Protein AF-A0A399J913-F1 (afdb_monomer)

InterPro domains:
  IPR049249 Family of unknown function DUF6882 [PF21813] (9-150)

Secondary structure (DSSP, 8-state):
--HHHHHHHHHHHHHHHHHHHHHHHHHHHTT-EEEEESS-TT--EEEEE-TTS-EEEEEEEEEEEEETTTTEEEESTT-TTS-HHHHHHHHHHHHHHHHHT-HHHHS-EE---TTHHHHHHHHHHHHHS--EEEEEEETTEEEEEEEE-TTT-PPPPP-HHHHHHHHHHHHHHT--S-HHHHHHHHHHHSTT-EEEE-SSEEEEEETTEEEEEEE-TTS-EEEEEPPTTSS----

Organism: NCBI:txid2676122

Solvent-accessible surface area (backbone atoms only — not comparable to full-atom values): 12691 Å² total; per-residue (Å²): 134,55,56,66,59,54,51,36,47,29,24,14,48,18,44,40,47,29,39,37,41,43,53,56,48,43,73,76,46,70,84,39,49,73,53,73,42,48,61,47,94,88,53,35,36,31,35,38,39,37,97,90,68,54,71,33,51,26,38,35,31,36,41,27,35,38,22,76,92,79,15,37,38,44,65,33,58,83,49,91,77,49,38,65,77,20,24,48,60,30,41,52,42,24,54,50,13,59,75,69,65,27,62,72,48,52,45,72,35,78,51,81,53,87,59,50,66,59,48,53,50,23,34,51,17,43,76,68,73,39,40,39,63,48,76,44,88,46,101,74,34,38,33,35,31,33,46,47,43,89,85,41,60,78,82,71,80,47,36,44,66,51,54,49,50,11,52,53,52,38,59,76,64,66,60,64,74,42,50,69,53,21,52,52,34,26,28,78,69,36,75,65,38,45,72,47,84,70,81,60,37,29,37,39,41,30,87,78,40,49,33,40,41,30,40,43,100,86,55,43,78,70,51,80,51,67,62,91,86,75,82,80,85,83,129

Foldseek 3Di:
DDLVVVLLLLLLLFQLVLQLLQVQVCVVQVQWDWDWDFQDPVHTWIKTADPVGDIFIWHKQWFFFQQLVFQKTDGCLPPPRGDVSNNVLLVVQLVVCVVNVNDVSVGMDGDNPPCVVVSVVSSSCSVPVQNHKDWDDDPRHIIIIGTDDPGRDDRDFDDLVSSVSSLVVCVVSVSHPANVSSQVSCQVSHPQWDWDDPDQWIWIDHPHGIWIFGADPVRDGDDIDDPPPPPDPDD

Mean predicted aligned error: 5.79 Å

Sequence (235 aa):
MNQYELLGQMIDDAVLMVFDVQDAARTVFADMDWITDLGASGGSTFSYSSPDGRYASFRPHYLGVYTEKSGEWTWSWDSANINADALELATALTEFGRREGIDVLSGNANSKNPSFPMRLAMVAAAYSGVFHARAGSASKGTAWFLLSDPRGFQLPAPTPVSVANALANAARGKYITSTARALTAYAARREGLEWVDEGTTGTFTTPTGRVVVTFDALGRAGTLDLPDGLGDGKG

pLDDT: mean 89.38, std 13.84, range [31.19, 98.56]

Radius of gyration: 18.5 Å; Cα contacts (8 Å, |Δi|>4): 446; chains: 1; bounding box: 52×31×48 Å

Structure (mmCIF, N/CA/C/O backbone):
data_AF-A0A399J913-F1
#
_entry.id   AF-A0A399J913-F1
#
loop_
_atom_site.group_PDB
_atom_site.id
_atom_site.type_symbol
_atom_site.label_atom_id
_atom_site.label_alt_id
_atom_site.label_comp_id
_atom_site.label_asym_id
_atom_site.label_entity_id
_atom_site.label_seq_id
_atom_site.pdbx_PDB_ins_code
_atom_site.Cartn_x
_atom_site.Cartn_y
_atom_site.Cartn_z
_atom_site.occupancy
_atom_site.B_iso_or_equiv
_atom_site.auth_seq_id
_atom_site.auth_comp_id
_atom_site.auth_asym_id
_atom_site.auth_atom_id
_atom_site.pdbx_PDB_model_num
ATOM 1 N N . MET A 1 1 ? -19.253 -6.639 -12.842 1.00 70.69 1 MET A N 1
ATOM 2 C CA . MET A 1 1 ? -18.461 -5.633 -12.113 1.00 70.69 1 MET A CA 1
ATOM 3 C C . MET A 1 1 ? -17.618 -4.899 -13.134 1.00 70.69 1 MET A C 1
ATOM 5 O O . MET A 1 1 ? -17.008 -5.569 -13.958 1.00 70.69 1 MET A O 1
ATOM 9 N N . ASN A 1 2 ? -17.665 -3.569 -13.170 1.00 86.56 2 ASN A N 1
ATOM 10 C CA . ASN A 1 2 ? -16.834 -2.793 -14.098 1.00 86.56 2 ASN A CA 1
ATOM 11 C C . ASN A 1 2 ? -15.405 -2.619 -13.540 1.00 86.56 2 ASN A C 1
ATOM 13 O O . ASN A 1 2 ? -15.172 -2.817 -12.348 1.00 86.56 2 ASN A O 1
ATOM 17 N N . GLN A 1 3 ? -14.444 -2.243 -14.392 1.00 84.50 3 GLN A N 1
ATOM 18 C CA . GLN A 1 3 ? -13.034 -2.126 -13.991 1.00 84.50 3 GLN A CA 1
ATOM 19 C C . GLN A 1 3 ? -12.804 -1.159 -12.813 1.00 84.50 3 GLN A C 1
ATOM 21 O O . GLN A 1 3 ? -11.957 -1.417 -11.962 1.00 84.50 3 GLN A O 1
ATOM 26 N N . TYR A 1 4 ? -13.580 -0.074 -12.712 1.00 86.19 4 TYR A N 1
ATOM 27 C CA . TYR A 1 4 ? -13.434 0.911 -11.637 1.00 86.19 4 TYR A CA 1
ATOM 28 C C . TYR A 1 4 ? -13.941 0.386 -10.294 1.00 86.19 4 TYR A C 1
ATOM 30 O O . TYR A 1 4 ? -13.325 0.661 -9.268 1.00 86.19 4 TYR A O 1
ATOM 38 N N . GLU A 1 5 ? -15.026 -0.389 -10.300 1.00 89.75 5 GLU A N 1
ATOM 39 C CA . GLU A 1 5 ? -15.540 -1.065 -9.105 1.00 89.75 5 GLU A CA 1
ATOM 40 C C . GLU A 1 5 ? -14.520 -2.066 -8.564 1.00 89.75 5 GLU A C 1
ATOM 42 O O . GLU A 1 5 ? -14.228 -2.046 -7.373 1.00 89.75 5 GLU A O 1
ATOM 47 N N . LEU A 1 6 ? -13.931 -2.894 -9.434 1.00 91.69 6 LEU A N 1
ATOM 48 C CA . LEU A 1 6 ? -12.917 -3.868 -9.028 1.00 91.69 6 LEU A CA 1
ATOM 49 C C . LEU A 1 6 ? -11.647 -3.181 -8.502 1.00 91.69 6 LEU A C 1
ATOM 51 O O . LEU A 1 6 ? -11.130 -3.560 -7.455 1.00 91.69 6 LEU A O 1
ATOM 55 N N . LEU A 1 7 ? -11.167 -2.129 -9.170 1.00 93.81 7 LEU A N 1
ATOM 56 C CA . LEU A 1 7 ? -10.012 -1.360 -8.694 1.00 93.81 7 LEU A CA 1
ATOM 57 C C . LEU A 1 7 ? -10.291 -0.661 -7.359 1.00 93.81 7 LEU A C 1
ATOM 59 O O . LEU A 1 7 ? -9.450 -0.706 -6.464 1.00 93.81 7 LEU A O 1
ATOM 63 N N . GLY A 1 8 ? -11.463 -0.037 -7.207 1.00 94.75 8 GLY A N 1
ATOM 64 C CA . GLY A 1 8 ? -11.893 0.573 -5.946 1.00 94.75 8 GLY A CA 1
ATOM 65 C C . GLY A 1 8 ? -11.949 -0.458 -4.826 1.00 94.75 8 GLY A C 1
ATOM 66 O O . GLY A 1 8 ? -11.419 -0.233 -3.740 1.00 94.75 8 GLY A O 1
ATOM 67 N N . GLN A 1 9 ? -12.461 -1.645 -5.146 1.00 96.12 9 GLN A N 1
ATOM 68 C CA . GLN A 1 9 ? -12.452 -2.766 -4.235 1.00 96.12 9 GLN A CA 1
ATOM 69 C C . GLN A 1 9 ? -11.019 -3.183 -3.838 1.00 96.12 9 GLN A C 1
ATOM 71 O O . GLN A 1 9 ? -10.696 -3.289 -2.655 1.00 96.12 9 GLN A O 1
ATOM 76 N N . MET A 1 10 ? -10.115 -3.399 -4.783 1.00 97.94 10 MET A N 1
ATOM 77 C CA . MET A 1 10 ? -8.735 -3.763 -4.441 1.00 97.94 10 MET A CA 1
ATOM 78 C C . MET A 1 10 ? -8.055 -2.684 -3.582 1.00 97.94 10 MET A C 1
ATOM 80 O O . MET A 1 10 ? -7.347 -3.007 -2.635 1.00 97.94 10 MET A O 1
ATOM 84 N N . ILE A 1 11 ? -8.324 -1.402 -3.840 1.00 97.75 11 ILE A N 1
ATOM 85 C CA . ILE A 1 11 ? -7.817 -0.305 -3.005 1.00 97.75 11 ILE A CA 1
ATOM 86 C C . ILE A 1 11 ? -8.376 -0.391 -1.581 1.00 97.75 11 ILE A C 1
ATOM 88 O O . ILE A 1 11 ? -7.593 -0.327 -0.635 1.00 97.75 11 ILE A O 1
ATOM 92 N N . ASP A 1 12 ? -9.689 -0.574 -1.412 1.00 97.50 12 ASP A N 1
ATOM 93 C CA . ASP A 1 12 ? -10.309 -0.727 -0.088 1.00 97.50 12 ASP A CA 1
ATOM 94 C C . ASP A 1 12 ? -9.686 -1.885 0.697 1.00 97.50 12 ASP A C 1
ATOM 96 O O . ASP A 1 12 ? -9.430 -1.761 1.891 1.00 97.50 12 ASP A O 1
ATOM 100 N N . ASP A 1 13 ? -9.360 -2.982 0.014 1.00 98.38 13 ASP A N 1
ATOM 101 C CA . ASP A 1 13 ? -8.788 -4.175 0.633 1.00 98.38 13 ASP A CA 1
ATOM 102 C C . ASP A 1 13 ? -7.366 -3.987 1.183 1.00 98.38 13 ASP A C 1
ATOM 104 O O . ASP A 1 13 ? -6.927 -4.769 2.028 1.00 98.38 13 ASP A O 1
ATOM 108 N N . ALA A 1 14 ? -6.635 -2.976 0.711 1.00 98.50 14 ALA A N 1
ATOM 109 C CA . ALA A 1 14 ? -5.230 -2.771 1.059 1.00 98.50 14 ALA A CA 1
ATOM 110 C C . ALA A 1 14 ? -4.944 -1.445 1.768 1.00 98.50 14 ALA A C 1
ATOM 112 O O . ALA A 1 14 ? -3.981 -1.370 2.527 1.00 98.50 14 ALA A O 1
ATOM 113 N N . VAL A 1 15 ? -5.745 -0.402 1.535 1.00 97.88 15 VAL A N 1
ATOM 114 C CA . VAL A 1 15 ? -5.427 0.989 1.897 1.00 97.88 15 VAL A CA 1
ATOM 115 C C . VAL A 1 15 ? -4.999 1.165 3.356 1.00 97.88 15 VAL A C 1
ATOM 117 O O . VAL A 1 15 ? -3.971 1.789 3.611 1.00 97.88 15 VAL A O 1
ATOM 120 N N . LEU A 1 16 ? -5.742 0.603 4.313 1.00 98.19 16 LEU A N 1
ATOM 121 C CA . LEU A 1 16 ? -5.426 0.752 5.737 1.00 98.19 16 LEU A CA 1
ATOM 122 C C . LEU A 1 16 ? -4.162 -0.020 6.127 1.00 98.19 16 LEU A C 1
ATOM 124 O O . LEU A 1 16 ? -3.319 0.522 6.836 1.00 98.19 16 LEU A O 1
ATOM 128 N N . MET A 1 17 ? -3.980 -1.232 5.598 1.00 98.06 17 MET A N 1
ATOM 129 C CA . MET A 1 17 ? -2.779 -2.02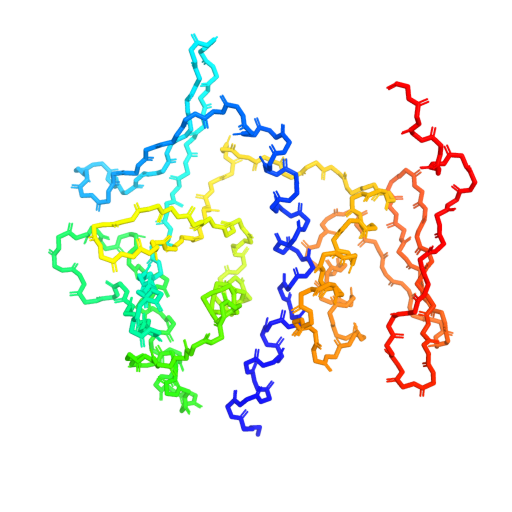9 5.853 1.00 98.06 17 MET A CA 1
ATOM 130 C C . MET A 1 17 ? -1.526 -1.373 5.256 1.00 98.06 17 MET A C 1
ATOM 132 O O . MET A 1 17 ? -0.483 -1.339 5.903 1.00 98.06 17 MET A O 1
ATOM 136 N N . VAL A 1 18 ? -1.629 -0.792 4.054 1.00 98.12 18 VAL A N 1
ATOM 137 C CA . VAL A 1 18 ? -0.532 -0.035 3.429 1.00 98.12 18 VAL A CA 1
ATOM 138 C C . VAL A 1 18 ? -0.141 1.163 4.293 1.00 98.12 18 VAL A C 1
ATOM 140 O O . VAL A 1 18 ? 1.049 1.382 4.513 1.00 98.12 18 VAL A O 1
ATOM 143 N N . PHE A 1 19 ? -1.108 1.924 4.817 1.00 97.75 19 PHE A N 1
ATOM 144 C CA . PHE A 1 19 ? -0.790 3.065 5.678 1.00 97.75 19 PHE A CA 1
ATOM 145 C C . PHE A 1 19 ? -0.216 2.667 7.035 1.00 97.75 19 PHE A C 1
ATOM 147 O O . PHE A 1 19 ? 0.726 3.318 7.477 1.00 97.75 19 PHE A O 1
ATOM 154 N N . ASP A 1 20 ? -0.731 1.614 7.670 1.00 97.62 20 ASP A N 1
ATOM 155 C CA . ASP A 1 20 ? -0.195 1.097 8.936 1.00 97.62 20 ASP A CA 1
ATOM 156 C C . ASP A 1 20 ? 1.266 0.649 8.771 1.00 97.62 20 ASP A C 1
ATOM 158 O O . ASP A 1 20 ? 2.160 1.091 9.494 1.00 97.62 20 ASP A O 1
ATOM 162 N N . VAL A 1 21 ? 1.543 -0.133 7.721 1.00 96.75 21 VAL A N 1
ATOM 163 C CA . VAL A 1 21 ? 2.905 -0.574 7.397 1.00 96.75 21 VAL A CA 1
ATOM 164 C C . VAL A 1 21 ? 3.818 0.603 7.072 1.00 96.75 21 VAL A C 1
ATOM 166 O O . VAL A 1 21 ? 4.941 0.644 7.567 1.00 96.75 21 VAL A O 1
ATOM 169 N N . GLN A 1 22 ? 3.367 1.577 6.277 1.00 94.31 22 GLN A N 1
ATOM 170 C CA . GLN A 1 22 ? 4.174 2.757 5.956 1.00 94.31 22 GLN A CA 1
ATOM 171 C C . GLN A 1 22 ? 4.472 3.625 7.178 1.00 94.31 22 GLN A C 1
ATOM 173 O O . GLN A 1 22 ? 5.562 4.191 7.256 1.00 94.31 22 GLN A O 1
ATOM 178 N N . ASP A 1 23 ? 3.523 3.771 8.103 1.00 94.81 23 ASP A N 1
ATOM 179 C CA . ASP A 1 23 ? 3.722 4.550 9.324 1.00 94.81 23 ASP A CA 1
ATOM 180 C C . ASP A 1 23 ? 4.769 3.889 10.222 1.00 94.81 23 ASP A C 1
ATOM 182 O O . ASP A 1 23 ? 5.761 4.516 10.595 1.00 94.81 23 ASP A O 1
ATOM 186 N N . ALA A 1 24 ? 4.617 2.586 10.460 1.00 94.94 24 ALA A N 1
ATOM 187 C CA . ALA A 1 24 ? 5.562 1.815 11.250 1.00 94.94 24 ALA A CA 1
ATOM 188 C C . ALA A 1 24 ? 6.952 1.737 10.589 1.00 94.94 24 ALA A C 1
ATOM 190 O O . ALA A 1 24 ? 7.964 1.946 11.258 1.00 94.94 24 ALA A O 1
ATOM 191 N N . ALA A 1 25 ? 7.025 1.517 9.273 1.00 94.12 25 ALA A N 1
ATOM 192 C CA . ALA A 1 25 ? 8.288 1.505 8.536 1.00 94.12 25 ALA A CA 1
ATOM 193 C C . ALA A 1 25 ? 8.990 2.871 8.581 1.00 94.12 25 ALA A C 1
ATOM 195 O O . ALA A 1 25 ? 10.211 2.930 8.706 1.00 94.12 25 ALA A O 1
ATOM 196 N N . ARG A 1 26 ? 8.240 3.981 8.535 1.00 92.31 26 ARG A N 1
ATOM 197 C CA . ARG A 1 26 ? 8.817 5.326 8.669 1.00 92.31 26 ARG A CA 1
ATOM 198 C C . ARG A 1 26 ? 9.462 5.516 10.033 1.00 92.31 26 ARG A C 1
ATOM 200 O O . ARG A 1 26 ? 10.548 6.066 10.089 1.00 92.31 26 ARG A O 1
ATOM 207 N N . THR A 1 27 ? 8.848 5.028 11.105 1.00 92.12 27 THR A N 1
ATOM 208 C CA . THR A 1 27 ? 9.439 5.096 12.450 1.00 92.12 27 THR A CA 1
ATOM 209 C C . THR A 1 27 ? 10.768 4.342 12.540 1.00 92.12 27 THR A C 1
ATOM 211 O O . THR A 1 27 ? 11.683 4.805 13.212 1.00 92.12 27 THR A O 1
ATOM 214 N N . VAL A 1 28 ? 10.897 3.205 11.849 1.00 92.31 28 VAL A N 1
ATOM 215 C CA . VAL A 1 28 ? 12.111 2.370 11.898 1.00 92.31 28 VAL A CA 1
ATOM 216 C C . VAL A 1 28 ? 13.218 2.883 10.970 1.00 92.31 28 VAL A C 1
ATOM 218 O O . VAL A 1 28 ? 14.390 2.837 11.338 1.00 92.31 28 VAL A O 1
ATOM 221 N N . PHE A 1 29 ? 12.859 3.364 9.776 1.00 93.00 29 PHE A N 1
ATOM 222 C CA . PHE A 1 29 ? 13.805 3.665 8.695 1.00 93.00 29 PHE A CA 1
ATOM 223 C C . PHE A 1 29 ? 13.932 5.163 8.361 1.00 93.00 29 PHE A C 1
ATOM 225 O O . PHE A 1 29 ? 14.540 5.498 7.346 1.00 93.00 29 PHE A O 1
ATOM 232 N N . ALA A 1 30 ? 13.336 6.072 9.147 1.00 89.50 30 ALA A N 1
ATOM 233 C CA . ALA A 1 30 ? 13.288 7.513 8.840 1.00 89.50 30 ALA A CA 1
ATOM 234 C C . ALA A 1 30 ? 14.661 8.145 8.583 1.00 89.50 30 ALA A C 1
ATOM 236 O O . ALA A 1 30 ? 14.764 9.057 7.765 1.00 89.50 30 ALA A O 1
ATOM 237 N N . ASP A 1 31 ? 15.686 7.683 9.290 1.00 90.06 31 ASP A N 1
ATOM 238 C CA . ASP A 1 31 ? 17.041 8.227 9.284 1.00 90.06 31 ASP A CA 1
ATOM 239 C C . ASP A 1 31 ? 18.053 7.320 8.569 1.00 90.06 31 ASP A C 1
ATOM 241 O O . ASP A 1 31 ? 19.262 7.513 8.688 1.00 90.06 31 ASP A O 1
ATOM 245 N N . MET A 1 32 ? 17.557 6.331 7.824 1.00 94.44 32 MET A N 1
ATOM 246 C CA . MET A 1 32 ? 18.382 5.406 7.060 1.00 94.44 32 MET A CA 1
ATOM 247 C C . MET A 1 32 ? 18.365 5.773 5.577 1.00 94.44 32 MET A C 1
ATOM 249 O O . MET A 1 32 ? 17.309 6.009 4.979 1.00 94.44 32 MET A O 1
ATOM 253 N N . ASP A 1 33 ? 19.545 5.753 4.967 1.00 94.31 33 ASP A N 1
ATOM 254 C CA . ASP A 1 33 ? 19.683 5.801 3.519 1.00 94.31 33 ASP A CA 1
ATOM 255 C C . ASP A 1 33 ? 19.228 4.476 2.919 1.00 94.31 33 ASP A C 1
ATOM 257 O O . ASP A 1 33 ? 19.213 3.444 3.593 1.00 94.31 33 ASP A O 1
ATOM 261 N N . TRP A 1 34 ? 18.864 4.488 1.639 1.00 93.94 34 TRP A N 1
ATOM 262 C CA . TRP A 1 34 ? 18.499 3.267 0.938 1.00 93.94 34 TRP A CA 1
ATOM 263 C C . TRP A 1 34 ? 19.112 3.191 -0.454 1.00 93.94 34 TRP A C 1
ATOM 265 O O . TRP A 1 34 ? 19.340 4.202 -1.118 1.00 93.94 34 TRP A O 1
ATOM 275 N N . ILE A 1 35 ? 19.345 1.960 -0.897 1.00 93.62 35 ILE A N 1
ATOM 276 C CA . ILE A 1 35 ? 19.807 1.619 -2.239 1.00 93.62 35 ILE A CA 1
ATOM 277 C C . ILE A 1 35 ? 18.975 0.461 -2.783 1.00 93.62 35 ILE A C 1
ATOM 279 O O . ILE A 1 35 ? 18.436 -0.355 -2.033 1.00 93.62 35 ILE A O 1
ATOM 283 N N . THR A 1 36 ? 18.862 0.389 -4.103 1.00 93.69 36 THR A N 1
ATOM 284 C CA . THR A 1 36 ? 18.226 -0.730 -4.791 1.00 93.69 36 THR A CA 1
ATOM 285 C C . THR A 1 36 ? 19.170 -1.259 -5.856 1.00 93.69 36 THR A C 1
ATOM 287 O O . THR A 1 36 ? 19.687 -0.483 -6.657 1.00 93.69 36 THR A O 1
ATOM 290 N N . ASP A 1 37 ? 19.358 -2.574 -5.880 1.00 93.00 37 ASP A N 1
ATOM 291 C CA . ASP A 1 37 ? 20.043 -3.282 -6.955 1.00 93.00 37 ASP A CA 1
ATOM 292 C C . ASP A 1 37 ? 19.066 -4.278 -7.580 1.00 93.00 37 ASP A C 1
ATOM 294 O O . ASP A 1 37 ? 18.680 -5.263 -6.959 1.00 93.00 37 ASP A O 1
ATOM 298 N N . LEU A 1 38 ? 18.625 -3.982 -8.800 1.00 93.06 38 LEU A N 1
ATOM 299 C CA . LEU A 1 38 ? 17.632 -4.770 -9.535 1.00 93.06 38 LEU A CA 1
ATOM 300 C C . LEU A 1 38 ? 18.265 -5.734 -10.553 1.00 93.06 38 LEU A C 1
ATOM 302 O O . LEU A 1 38 ? 17.539 -6.442 -11.247 1.00 93.06 38 LEU A O 1
ATOM 306 N N . GLY A 1 39 ? 19.596 -5.726 -10.686 1.00 88.50 39 GLY A N 1
ATOM 307 C CA . GLY A 1 39 ? 20.342 -6.496 -11.689 1.00 88.50 39 GLY A CA 1
ATOM 308 C C . GLY A 1 39 ? 21.456 -7.369 -11.105 1.00 88.50 39 GLY A C 1
ATOM 309 O O . GLY A 1 39 ? 22.184 -8.013 -11.859 1.00 88.50 39 GLY A O 1
ATOM 310 N N . ALA A 1 40 ? 21.617 -7.395 -9.779 1.00 82.69 40 ALA A N 1
ATOM 311 C CA . ALA A 1 40 ? 22.610 -8.218 -9.100 1.00 82.69 40 ALA A CA 1
ATOM 312 C C . ALA A 1 40 ? 22.474 -9.708 -9.445 1.00 82.69 40 ALA A C 1
ATOM 314 O O . ALA A 1 40 ? 21.379 -10.266 -9.492 1.00 82.69 40 ALA A O 1
ATOM 315 N N . SER A 1 41 ? 23.609 -10.396 -9.584 1.00 79.56 41 SER A N 1
ATOM 316 C CA . SER A 1 41 ? 23.658 -11.839 -9.869 1.00 79.56 41 SER A CA 1
ATOM 317 C C . SER A 1 41 ? 23.037 -12.714 -8.770 1.00 79.56 41 SER A C 1
ATOM 319 O O . SER A 1 41 ? 22.676 -13.858 -9.036 1.00 79.56 41 SER A O 1
ATOM 321 N N . GLY A 1 42 ? 22.907 -12.187 -7.547 1.00 81.31 42 GLY A N 1
ATOM 322 C CA . GLY A 1 42 ? 22.295 -12.858 -6.395 1.00 81.31 42 GLY A CA 1
ATOM 323 C C . GLY A 1 42 ? 20.787 -12.636 -6.233 1.00 81.31 42 GLY A C 1
ATOM 324 O O . GLY A 1 42 ? 20.232 -13.091 -5.236 1.00 81.31 42 GLY A O 1
ATOM 325 N N . GLY A 1 43 ? 20.138 -11.948 -7.177 1.00 87.56 43 GLY A N 1
ATOM 326 C CA . GLY A 1 43 ? 18.738 -11.527 -7.077 1.00 87.56 43 GLY A CA 1
ATOM 327 C C . GLY A 1 43 ? 18.593 -10.055 -6.701 1.00 87.56 43 GLY A C 1
ATOM 328 O O . GLY A 1 43 ? 19.548 -9.399 -6.283 1.00 87.56 43 GLY A O 1
ATOM 329 N N . SER A 1 44 ? 17.389 -9.523 -6.891 1.00 93.75 44 SER A N 1
ATOM 330 C CA . SER A 1 44 ? 17.104 -8.109 -6.669 1.00 93.75 44 SER A CA 1
ATOM 331 C C . SER A 1 44 ? 17.035 -7.777 -5.180 1.00 93.75 44 SER A C 1
ATOM 333 O O . SER A 1 44 ? 16.437 -8.509 -4.391 1.00 93.75 44 SER A O 1
ATOM 335 N N . THR A 1 45 ? 17.598 -6.636 -4.787 1.00 94.12 45 THR A N 1
ATOM 336 C CA . THR A 1 45 ? 17.658 -6.198 -3.389 1.00 94.12 45 THR A CA 1
ATOM 337 C C . THR A 1 45 ? 17.251 -4.742 -3.228 1.00 94.12 45 THR A C 1
ATOM 339 O O . THR A 1 45 ? 17.524 -3.889 -4.072 1.00 94.12 45 THR A O 1
ATOM 342 N N . PHE A 1 46 ? 16.596 -4.457 -2.110 1.00 94.50 46 PHE A N 1
ATOM 343 C CA . PHE A 1 46 ? 16.369 -3.116 -1.597 1.00 94.50 46 PHE A CA 1
ATOM 344 C C . PHE A 1 46 ? 16.911 -3.084 -0.178 1.00 94.50 46 PHE A C 1
ATOM 346 O O . PHE A 1 46 ? 16.465 -3.857 0.667 1.00 94.50 46 PHE A O 1
ATOM 353 N N . SER A 1 47 ? 17.876 -2.217 0.100 1.00 93.69 47 SER A N 1
ATOM 354 C CA . SER A 1 47 ? 18.542 -2.181 1.399 1.00 93.69 47 SER A CA 1
ATOM 355 C C . SER A 1 47 ? 18.468 -0.800 2.017 1.00 93.69 47 SER A C 1
ATOM 357 O O . SER A 1 47 ? 18.705 0.186 1.328 1.00 93.69 47 SER A O 1
ATOM 359 N N . TYR A 1 48 ? 18.183 -0.754 3.315 1.00 94.50 48 TYR A N 1
ATOM 360 C CA . TYR A 1 48 ? 18.389 0.411 4.161 1.00 94.50 48 TYR A CA 1
ATOM 361 C C . TYR A 1 48 ? 19.706 0.265 4.921 1.00 94.50 48 TYR A C 1
ATOM 363 O O . TYR A 1 48 ? 20.028 -0.827 5.391 1.00 94.50 48 TYR A O 1
ATOM 371 N N . SER A 1 49 ? 20.430 1.365 5.099 1.00 94.88 49 SER A N 1
ATOM 372 C CA . SER A 1 49 ? 21.639 1.428 5.921 1.00 94.88 49 SER A CA 1
ATOM 373 C C . SER A 1 49 ? 21.793 2.794 6.577 1.00 94.88 49 SER A C 1
ATOM 375 O O . SER A 1 49 ? 21.432 3.805 5.980 1.00 94.88 49 SER A O 1
ATOM 377 N N . SER A 1 50 ? 22.390 2.841 7.761 1.00 94.56 50 SER A N 1
ATOM 378 C CA . SER A 1 50 ? 22.749 4.092 8.441 1.00 94.56 50 SER A CA 1
ATOM 379 C C . SER A 1 50 ? 24.218 4.104 8.874 1.00 94.56 50 SER A C 1
ATOM 381 O O . SER A 1 50 ? 24.826 3.042 9.039 1.00 94.56 50 SER A O 1
ATOM 383 N N . PRO A 1 51 ? 24.807 5.295 9.108 1.00 92.38 51 PRO A N 1
ATOM 384 C CA . PRO A 1 51 ? 26.196 5.416 9.563 1.00 92.38 51 PRO A CA 1
ATOM 385 C C . PRO A 1 51 ? 26.495 4.722 10.902 1.00 92.38 51 PRO A C 1
ATOM 387 O O . PRO A 1 51 ? 27.643 4.380 11.169 1.00 92.38 51 PRO A O 1
ATOM 390 N N . ASP A 1 52 ? 25.472 4.509 11.737 1.00 92.12 52 ASP A N 1
ATOM 391 C CA . ASP A 1 52 ? 25.559 3.802 13.024 1.00 92.12 52 ASP A CA 1
ATOM 392 C C . ASP A 1 52 ? 25.581 2.262 12.889 1.00 92.12 52 ASP A C 1
ATOM 394 O O . ASP A 1 52 ? 25.697 1.558 13.892 1.00 92.12 52 ASP A O 1
ATOM 398 N N . GLY A 1 53 ? 25.492 1.731 11.664 1.00 90.75 53 GLY A N 1
ATOM 399 C CA . GLY A 1 53 ? 25.582 0.302 11.372 1.00 90.75 53 GLY A CA 1
ATOM 400 C C . GLY A 1 53 ? 24.253 -0.457 11.357 1.00 90.75 53 GLY A C 1
ATOM 401 O O . GLY A 1 53 ? 24.280 -1.675 11.165 1.00 90.75 53 GLY A O 1
ATOM 402 N N . ARG A 1 54 ? 23.089 0.198 11.516 1.00 92.56 54 ARG A N 1
ATOM 403 C CA . ARG A 1 54 ? 21.808 -0.482 11.242 1.00 92.56 54 ARG A CA 1
ATOM 404 C C . ARG A 1 54 ? 21.703 -0.821 9.758 1.00 92.56 54 ARG A C 1
ATOM 406 O O . ARG A 1 54 ? 22.114 -0.052 8.888 1.00 92.56 54 ARG A O 1
ATOM 413 N N . TYR A 1 55 ? 21.117 -1.979 9.478 1.00 92.50 55 TYR A N 1
ATOM 414 C CA . TYR A 1 55 ? 20.920 -2.486 8.128 1.00 92.50 55 TYR A CA 1
ATOM 415 C C . TYR A 1 55 ? 19.634 -3.307 8.056 1.00 92.50 55 TYR A C 1
ATOM 417 O O . TYR A 1 55 ? 19.362 -4.119 8.940 1.00 92.50 55 TYR A O 1
ATOM 425 N N . ALA A 1 56 ? 18.867 -3.120 6.988 1.00 93.44 56 ALA A N 1
ATOM 426 C CA . ALA A 1 56 ? 17.718 -3.957 6.664 1.00 93.44 56 ALA A CA 1
ATOM 427 C C . ALA A 1 56 ? 17.704 -4.226 5.162 1.00 93.44 56 ALA A C 1
ATOM 429 O O . ALA A 1 56 ? 17.985 -3.327 4.375 1.00 93.44 56 ALA A O 1
ATOM 430 N N . SER A 1 57 ? 17.364 -5.447 4.759 1.00 92.75 57 SER A N 1
ATOM 431 C CA . SER A 1 57 ? 17.272 -5.824 3.349 1.00 92.75 57 SER A CA 1
ATOM 432 C C . SER A 1 57 ? 15.921 -6.446 3.050 1.00 92.75 57 SER A C 1
ATOM 434 O O . SER A 1 57 ? 15.342 -7.141 3.886 1.00 92.75 57 SER A O 1
ATOM 436 N N . PHE A 1 58 ? 15.435 -6.166 1.850 1.00 95.25 58 PHE A N 1
ATOM 437 C CA . PHE A 1 58 ? 14.149 -6.586 1.333 1.00 95.25 58 PHE A CA 1
ATOM 438 C C . PHE A 1 58 ? 14.318 -7.107 -0.086 1.00 95.25 58 PHE A C 1
ATOM 440 O O . PHE A 1 58 ? 15.163 -6.617 -0.841 1.00 95.25 58 PHE A O 1
ATOM 447 N N . ARG A 1 59 ? 13.434 -8.021 -0.488 1.00 94.31 59 ARG A N 1
ATOM 448 C CA . ARG A 1 59 ? 13.181 -8.285 -1.901 1.00 94.31 59 ARG A CA 1
ATOM 449 C C . ARG A 1 59 ? 12.259 -7.183 -2.447 1.00 94.31 59 ARG A C 1
ATOM 451 O O . ARG A 1 59 ? 11.147 -7.024 -1.929 1.00 94.31 59 ARG A O 1
ATOM 458 N N . PRO A 1 60 ? 12.685 -6.417 -3.465 1.00 96.00 60 PRO A N 1
ATOM 459 C CA . PRO A 1 60 ? 11.831 -5.446 -4.125 1.00 96.00 60 PRO A CA 1
ATOM 460 C C . PRO A 1 60 ? 10.975 -6.113 -5.202 1.00 96.00 60 PRO A C 1
ATOM 462 O O . PRO A 1 60 ? 11.487 -6.798 -6.079 1.00 96.00 60 PRO A O 1
ATOM 465 N N . HIS A 1 61 ? 9.680 -5.822 -5.186 1.00 97.38 61 HIS A N 1
ATOM 466 C CA . HIS A 1 61 ? 8.773 -6.003 -6.317 1.00 97.38 61 HIS A CA 1
ATOM 467 C C . HIS A 1 61 ? 8.666 -4.665 -7.033 1.00 97.38 61 HIS A C 1
ATOM 469 O O . HIS A 1 61 ? 7.960 -3.764 -6.574 1.00 97.38 61 HIS A O 1
ATOM 475 N N . TYR A 1 62 ? 9.417 -4.496 -8.115 1.00 97.50 62 TYR A N 1
ATOM 476 C CA . TYR A 1 62 ? 9.442 -3.249 -8.863 1.00 97.50 62 TYR A CA 1
ATOM 477 C C . TYR A 1 62 ? 8.181 -3.135 -9.712 1.00 97.50 62 TYR A C 1
ATOM 479 O O . TYR A 1 62 ? 7.958 -3.957 -10.593 1.00 97.50 62 TYR A O 1
ATOM 487 N N . LEU A 1 63 ? 7.349 -2.125 -9.456 1.00 97.69 63 LEU A N 1
ATOM 488 C CA . LEU A 1 63 ? 6.061 -1.958 -10.134 1.00 97.69 63 LEU A CA 1
ATOM 489 C C . LEU A 1 63 ? 6.192 -1.146 -11.424 1.00 97.69 63 LEU A C 1
ATOM 491 O O . LEU A 1 63 ? 5.603 -1.491 -12.445 1.00 97.69 63 LEU A O 1
ATOM 495 N N . GLY A 1 64 ? 6.952 -0.053 -11.384 1.00 96.31 64 GLY A N 1
ATOM 496 C CA . GLY A 1 64 ? 7.044 0.874 -12.504 1.00 96.31 64 GLY A CA 1
ATOM 497 C C . GLY A 1 64 ? 7.533 2.262 -12.113 1.00 96.31 64 GLY A C 1
ATOM 498 O O . GLY A 1 64 ? 7.956 2.503 -10.978 1.00 96.31 64 GLY A O 1
ATOM 499 N N . VAL A 1 65 ? 7.458 3.177 -13.077 1.00 96.50 65 VAL A N 1
ATOM 500 C CA . VAL A 1 65 ? 7.831 4.587 -12.939 1.00 96.50 65 VAL A CA 1
ATOM 501 C C . VAL A 1 65 ? 6.630 5.465 -13.247 1.00 96.50 65 VAL A C 1
ATOM 503 O O . VAL A 1 65 ? 5.947 5.277 -14.254 1.00 96.50 65 VAL A O 1
ATOM 506 N N . TYR A 1 66 ? 6.420 6.468 -12.403 1.00 96.62 66 TYR A N 1
ATOM 507 C CA . TYR A 1 66 ? 5.521 7.575 -12.681 1.00 96.62 66 TYR A CA 1
ATOM 508 C C . TYR A 1 66 ? 6.316 8.817 -13.069 1.00 96.62 66 TYR A C 1
ATOM 510 O O . TYR A 1 66 ? 7.174 9.261 -12.310 1.00 96.62 66 TYR A O 1
ATOM 518 N N . THR A 1 67 ? 6.013 9.409 -14.218 1.00 95.50 67 THR A N 1
ATOM 519 C CA . THR A 1 67 ? 6.603 10.677 -14.649 1.00 95.50 67 THR A CA 1
ATOM 520 C C . THR A 1 67 ? 5.617 11.808 -14.373 1.00 95.50 67 THR A C 1
ATOM 522 O O . THR A 1 67 ? 4.682 12.030 -15.140 1.00 95.50 67 THR A O 1
ATOM 525 N N . GLU A 1 68 ? 5.833 12.592 -13.315 1.00 91.00 68 GLU A N 1
ATOM 526 C CA . GLU A 1 68 ? 4.897 13.635 -12.860 1.00 91.00 68 GLU A CA 1
ATOM 527 C C . GLU A 1 68 ? 4.611 14.671 -13.961 1.00 91.00 68 GLU A C 1
ATOM 529 O O . GLU A 1 68 ? 3.471 15.104 -14.169 1.00 91.00 68 GLU A O 1
ATOM 534 N N . LYS A 1 69 ? 5.650 15.034 -14.727 1.00 90.06 69 LYS A N 1
ATOM 535 C CA . LYS A 1 69 ? 5.555 16.028 -15.804 1.00 90.06 69 LYS A CA 1
ATOM 536 C C . LYS A 1 69 ? 4.598 15.602 -16.917 1.00 90.06 69 LYS A C 1
ATOM 538 O O . LYS A 1 69 ? 3.858 16.451 -17.412 1.00 90.06 69 LYS A O 1
ATOM 543 N N . SER A 1 70 ? 4.572 14.328 -17.311 1.00 92.31 70 SER A N 1
ATOM 544 C CA . SER A 1 70 ? 3.650 13.802 -18.335 1.00 92.31 70 SER A CA 1
ATOM 545 C C . SER A 1 70 ? 2.373 13.216 -17.729 1.00 92.31 70 SER A C 1
ATOM 547 O O . SER A 1 70 ? 1.330 13.277 -18.368 1.00 92.31 70 SER A O 1
ATOM 549 N N . GLY A 1 71 ? 2.384 12.845 -16.446 1.00 92.19 71 GLY A N 1
ATOM 550 C CA . GLY A 1 71 ? 1.310 12.076 -15.811 1.00 92.19 71 GLY A CA 1
ATOM 551 C C . GLY A 1 71 ? 1.294 10.618 -16.267 1.00 92.19 71 GLY A C 1
ATOM 552 O O . GLY A 1 71 ? 0.267 9.958 -16.149 1.00 92.19 71 GLY A O 1
ATOM 553 N N . GLU A 1 72 ? 2.395 10.142 -16.841 1.00 94.56 72 GLU A N 1
ATOM 554 C CA . GLU A 1 72 ? 2.496 8.808 -17.419 1.00 94.56 72 GLU A CA 1
ATOM 555 C C . GLU A 1 72 ? 2.969 7.813 -16.365 1.00 94.56 72 GLU A C 1
ATOM 557 O O . GLU A 1 72 ? 3.939 8.058 -15.647 1.00 94.56 72 GLU A O 1
ATOM 562 N N . TRP A 1 73 ? 2.284 6.679 -16.294 1.00 94.88 73 TRP A N 1
ATOM 563 C CA . TRP A 1 73 ? 2.723 5.495 -15.582 1.00 94.88 73 TRP A CA 1
ATOM 564 C C . TRP A 1 73 ? 3.199 4.453 -16.588 1.00 94.88 73 TRP A C 1
ATOM 566 O O . TRP A 1 73 ? 2.438 4.023 -17.460 1.00 94.88 73 TRP A O 1
ATOM 576 N N . THR A 1 74 ? 4.455 4.043 -16.437 1.00 95.06 74 THR A N 1
ATOM 577 C CA . THR A 1 74 ? 5.067 2.953 -17.197 1.00 95.06 74 THR A CA 1
ATOM 578 C C . THR A 1 74 ? 5.364 1.810 -16.249 1.00 95.06 74 THR A C 1
ATOM 580 O O . THR A 1 74 ? 6.121 1.969 -15.290 1.00 95.06 74 THR A O 1
ATOM 583 N N . TRP A 1 75 ? 4.778 0.654 -16.520 1.00 95.81 75 TRP A N 1
ATOM 584 C CA . TRP A 1 75 ? 5.026 -0.533 -15.723 1.00 95.81 75 TRP A CA 1
ATOM 585 C C . TRP A 1 75 ? 6.390 -1.160 -16.017 1.00 95.81 75 TRP A C 1
ATOM 587 O O . TRP A 1 75 ? 6.953 -1.001 -17.098 1.00 95.81 75 TRP A O 1
ATOM 597 N N . SER A 1 76 ? 6.917 -1.896 -15.044 1.00 95.75 76 SER A N 1
ATOM 598 C CA . SER A 1 76 ? 8.257 -2.480 -15.110 1.00 95.75 76 SER A CA 1
ATOM 599 C C . SER A 1 76 ? 8.354 -3.784 -15.910 1.00 95.75 76 SER A C 1
ATOM 601 O O . SER A 1 76 ? 9.469 -4.141 -16.283 1.00 95.75 76 SER A O 1
ATOM 603 N N . TRP A 1 77 ? 7.245 -4.484 -16.185 1.00 92.62 77 TRP A N 1
ATOM 604 C CA . TRP A 1 77 ? 7.231 -5.870 -16.695 1.00 92.62 77 TRP A CA 1
ATOM 605 C C . TRP A 1 77 ? 8.025 -6.107 -17.991 1.00 92.62 77 TRP A C 1
ATOM 607 O O . TRP A 1 77 ? 8.403 -7.240 -18.261 1.00 92.62 77 TRP A O 1
ATOM 617 N N . ASP A 1 78 ? 8.292 -5.064 -18.784 1.00 84.00 78 ASP A N 1
ATOM 618 C CA . ASP A 1 78 ? 9.039 -5.149 -20.052 1.00 84.00 78 ASP A CA 1
ATOM 619 C C . ASP A 1 78 ? 10.482 -4.602 -19.938 1.00 84.00 78 ASP A C 1
ATOM 621 O O . ASP A 1 78 ? 11.119 -4.211 -20.918 1.00 84.00 78 ASP A O 1
ATOM 625 N N . SER A 1 79 ? 11.016 -4.506 -18.715 1.00 88.75 79 SER A N 1
ATOM 626 C CA . SER A 1 79 ? 12.343 -3.933 -18.457 1.00 88.75 79 SER A CA 1
ATOM 627 C C . SER A 1 79 ? 13.464 -4.948 -18.702 1.00 88.75 79 SER A C 1
ATOM 629 O O . SER A 1 79 ? 13.747 -5.789 -17.855 1.00 88.75 79 SER A O 1
ATOM 631 N N . ALA A 1 80 ? 14.181 -4.813 -19.820 1.00 81.88 80 ALA A N 1
ATOM 632 C CA . ALA A 1 80 ? 15.206 -5.769 -20.267 1.00 81.88 80 ALA A CA 1
ATOM 633 C C . ALA A 1 80 ? 16.459 -5.924 -19.367 1.00 81.88 80 ALA A C 1
ATOM 635 O O . ALA A 1 80 ? 17.212 -6.875 -19.549 1.00 81.88 80 ALA A O 1
ATOM 636 N N . ASN A 1 81 ? 16.701 -5.014 -18.414 1.00 85.69 81 ASN A N 1
ATOM 637 C CA . ASN A 1 81 ? 17.896 -5.009 -17.546 1.00 85.69 81 ASN A CA 1
ATOM 638 C C . ASN A 1 81 ? 17.563 -5.231 -16.062 1.00 85.69 81 ASN A C 1
ATOM 640 O O . ASN A 1 81 ? 18.315 -4.803 -15.188 1.00 85.69 81 ASN A O 1
ATOM 644 N N . ILE A 1 82 ? 16.403 -5.819 -15.778 1.00 92.81 82 ILE A N 1
ATOM 645 C CA . ILE A 1 82 ? 15.938 -6.085 -14.420 1.00 92.81 82 ILE A CA 1
ATOM 646 C C . ILE A 1 82 ? 15.746 -7.586 -14.268 1.00 92.81 82 ILE A C 1
ATOM 648 O O . ILE A 1 82 ? 15.190 -8.243 -15.148 1.00 92.81 82 ILE A O 1
ATOM 652 N N . ASN A 1 83 ? 16.218 -8.127 -13.151 1.00 94.31 83 ASN A N 1
ATOM 653 C CA . ASN A 1 83 ? 16.043 -9.531 -12.835 1.00 94.31 83 ASN A CA 1
ATOM 654 C C . ASN A 1 83 ? 14.550 -9.880 -12.737 1.00 94.31 83 ASN A C 1
ATOM 656 O O . ASN A 1 83 ? 13.733 -9.118 -12.213 1.00 94.31 83 ASN A O 1
ATOM 660 N N . ALA A 1 84 ? 14.197 -11.076 -13.209 1.00 93.94 84 ALA A N 1
ATOM 661 C CA . ALA A 1 84 ? 12.811 -11.537 -13.261 1.00 93.94 84 ALA A CA 1
ATOM 662 C C . ALA A 1 84 ? 12.123 -11.552 -11.884 1.00 93.94 84 ALA A C 1
ATOM 664 O O . ALA A 1 84 ? 10.916 -11.345 -11.796 1.00 93.94 84 ALA A O 1
ATOM 665 N N . ASP A 1 85 ?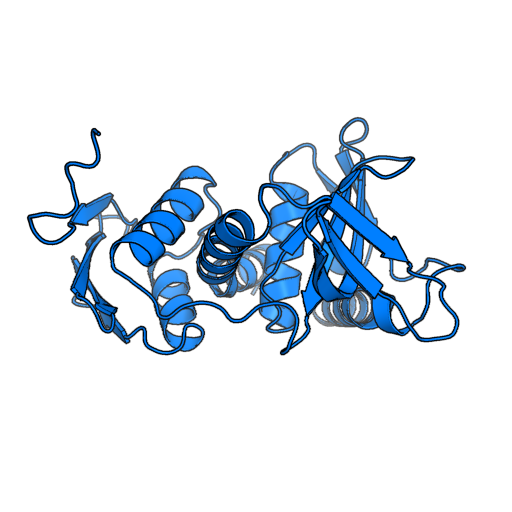 12.887 -11.745 -10.807 1.00 93.50 85 ASP A N 1
ATOM 666 C CA . ASP A 1 85 ? 12.373 -11.778 -9.440 1.00 93.50 85 ASP A CA 1
ATOM 667 C C . ASP A 1 85 ? 11.798 -10.430 -8.975 1.00 93.50 85 ASP A C 1
ATOM 669 O O . ASP A 1 85 ? 10.857 -10.431 -8.181 1.00 93.50 85 ASP A O 1
ATOM 673 N N . ALA A 1 86 ? 12.310 -9.301 -9.473 1.00 95.69 86 ALA A N 1
ATOM 674 C CA . ALA A 1 86 ? 11.738 -7.980 -9.215 1.00 95.69 86 ALA A CA 1
ATOM 675 C C . ALA A 1 86 ? 10.557 -7.644 -10.132 1.00 95.69 86 ALA A C 1
ATOM 677 O O . ALA A 1 86 ? 9.738 -6.799 -9.769 1.00 95.69 86 ALA A O 1
ATOM 678 N N . LEU A 1 87 ? 10.462 -8.281 -11.304 1.00 97.12 87 LEU A N 1
ATOM 679 C CA . LEU A 1 87 ? 9.390 -8.047 -12.281 1.00 97.12 87 LEU A CA 1
ATOM 680 C C . LEU A 1 87 ? 8.161 -8.935 -12.061 1.00 97.12 87 LEU A C 1
ATOM 682 O O . LEU A 1 87 ? 7.090 -8.607 -12.563 1.00 97.12 87 LEU A O 1
ATOM 686 N N . GLU A 1 88 ? 8.302 -10.031 -11.311 1.00 96.06 88 GLU A N 1
ATOM 687 C CA . GLU A 1 88 ? 7.284 -11.074 -11.123 1.00 96.06 88 GLU A CA 1
ATOM 688 C C . GLU A 1 88 ? 5.888 -10.505 -10.825 1.00 96.06 88 GLU A C 1
ATOM 690 O O . GLU A 1 88 ? 4.921 -10.832 -11.515 1.00 96.06 88 GLU A O 1
ATOM 695 N N . LEU A 1 89 ? 5.783 -9.598 -9.847 1.00 97.81 89 LEU A N 1
ATOM 696 C CA . LEU A 1 89 ? 4.500 -9.006 -9.472 1.00 97.81 89 LEU A CA 1
ATOM 697 C C . LEU A 1 89 ? 3.919 -8.102 -10.566 1.00 97.81 89 LEU A C 1
ATOM 699 O O . LEU A 1 89 ? 2.714 -8.141 -10.811 1.00 97.81 89 LEU A O 1
ATOM 703 N N . ALA A 1 90 ? 4.748 -7.289 -11.223 1.00 97.75 90 ALA A N 1
ATOM 704 C CA . ALA A 1 90 ? 4.279 -6.425 -12.299 1.00 97.75 90 ALA A CA 1
ATOM 705 C C . ALA A 1 90 ? 3.750 -7.261 -13.470 1.00 97.75 90 ALA A C 1
ATOM 707 O O . ALA A 1 90 ? 2.657 -6.981 -13.954 1.00 97.75 90 ALA A O 1
ATOM 708 N N . THR A 1 91 ? 4.464 -8.324 -13.853 1.00 97.38 91 THR A N 1
ATOM 709 C CA . THR A 1 91 ? 4.042 -9.271 -14.895 1.00 97.38 91 THR A CA 1
ATOM 710 C C . THR A 1 91 ? 2.731 -9.968 -14.528 1.00 97.38 91 THR A C 1
ATOM 712 O O . THR A 1 91 ? 1.798 -9.996 -15.332 1.00 97.38 91 THR A O 1
ATOM 715 N N . ALA A 1 92 ? 2.612 -10.469 -13.294 1.00 97.88 92 ALA A N 1
ATOM 716 C CA . ALA A 1 92 ? 1.393 -11.119 -12.817 1.00 97.88 92 ALA A CA 1
ATOM 717 C C . ALA A 1 92 ? 0.187 -10.161 -12.810 1.00 97.88 92 ALA A C 1
ATOM 719 O O . ALA A 1 92 ? -0.924 -10.547 -13.181 1.00 97.88 92 ALA A O 1
ATOM 720 N N . LEU A 1 93 ? 0.398 -8.894 -12.438 1.00 96.75 93 LEU A N 1
ATOM 721 C CA . LEU A 1 93 ? -0.631 -7.855 -12.505 1.00 96.75 93 LEU A CA 1
ATOM 722 C C . LEU A 1 93 ? -1.042 -7.526 -13.942 1.00 96.75 93 LEU A C 1
ATOM 724 O O . LEU A 1 93 ? -2.227 -7.290 -14.177 1.00 96.75 93 LEU A O 1
ATOM 728 N N . THR A 1 94 ? -0.119 -7.553 -14.907 1.00 96.12 94 THR A N 1
ATOM 729 C CA . THR A 1 94 ? -0.463 -7.396 -16.330 1.00 96.12 94 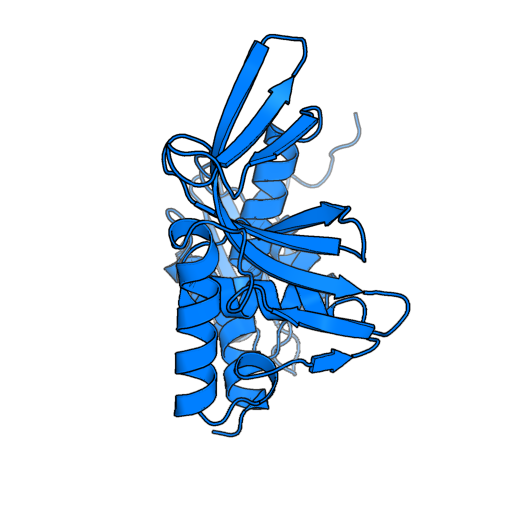THR A CA 1
ATOM 730 C C . THR A 1 94 ? -1.364 -8.516 -16.809 1.00 96.12 94 THR A C 1
ATOM 732 O O . THR A 1 94 ? -2.352 -8.269 -17.500 1.00 96.12 94 THR A O 1
ATOM 735 N N . GLU A 1 95 ? -1.026 -9.757 -16.465 1.00 96.75 95 GLU A N 1
ATOM 736 C CA . GLU A 1 95 ? -1.804 -10.935 -16.843 1.00 96.75 95 GLU A CA 1
ATOM 737 C C . GLU A 1 95 ? -3.189 -10.917 -16.197 1.00 96.75 95 GLU A C 1
ATOM 739 O O . GLU A 1 95 ? -4.189 -11.165 -16.874 1.00 96.75 95 GLU A O 1
ATOM 744 N N . PHE A 1 96 ? -3.260 -10.550 -14.914 1.00 96.81 96 PHE A N 1
ATOM 745 C CA . PHE A 1 96 ? -4.515 -10.281 -14.219 1.00 96.81 96 PHE A CA 1
ATOM 746 C C . PHE A 1 96 ? -5.322 -9.196 -14.943 1.00 96.81 96 PHE A C 1
ATOM 748 O O . PHE A 1 96 ? -6.477 -9.422 -15.290 1.00 96.81 96 PHE A O 1
ATOM 755 N N . GLY A 1 97 ? -4.701 -8.058 -15.260 1.00 94.94 97 GLY A N 1
ATOM 756 C CA . GLY A 1 97 ? -5.341 -6.954 -15.969 1.00 94.94 97 GLY A CA 1
ATOM 757 C C . GLY A 1 97 ? -5.911 -7.362 -17.325 1.00 94.94 97 GLY A C 1
ATOM 758 O O . GLY A 1 97 ? -7.057 -7.045 -17.627 1.00 94.94 97 GLY A O 1
ATOM 759 N N . ARG A 1 98 ? -5.157 -8.130 -18.120 1.00 95.56 98 ARG A N 1
ATOM 760 C CA . ARG A 1 98 ? -5.624 -8.644 -19.420 1.00 95.56 98 ARG A CA 1
ATOM 761 C C . ARG A 1 98 ? -6.816 -9.582 -19.271 1.00 95.56 98 ARG A C 1
ATOM 763 O O . ARG A 1 98 ? -7.751 -9.496 -20.060 1.00 95.56 98 ARG A O 1
ATOM 770 N N . ARG A 1 99 ? -6.786 -10.469 -18.273 1.00 96.06 99 ARG A N 1
ATOM 771 C CA . ARG A 1 99 ? -7.869 -11.427 -18.024 1.00 96.06 99 ARG A CA 1
ATOM 772 C C . ARG A 1 99 ? -9.151 -10.738 -17.559 1.00 96.06 99 ARG A C 1
ATOM 774 O O . ARG A 1 99 ? -10.226 -11.102 -18.021 1.00 96.06 99 ARG A O 1
ATOM 781 N N . GLU A 1 100 ? -9.031 -9.750 -16.678 1.00 93.75 100 GLU A N 1
ATOM 782 C CA . GLU A 1 100 ? -10.174 -9.036 -16.094 1.00 93.75 100 GLU A CA 1
ATOM 783 C C . GLU A 1 100 ? -10.624 -7.814 -16.924 1.00 93.75 100 GLU A C 1
ATOM 785 O O . GLU A 1 100 ? -11.582 -7.136 -16.555 1.00 93.75 100 GLU A O 1
ATOM 790 N N . GLY A 1 101 ? -9.949 -7.508 -18.041 1.00 92.38 101 GLY A N 1
ATOM 791 C CA . GLY A 1 101 ? -10.268 -6.355 -18.893 1.00 92.38 101 GLY A CA 1
ATOM 792 C C . GLY A 1 101 ? -9.994 -5.002 -18.221 1.00 92.38 101 GLY A C 1
ATOM 793 O O . GLY A 1 101 ? -10.793 -4.073 -18.338 1.00 92.38 101 GLY A O 1
ATOM 794 N N . ILE A 1 102 ? -8.892 -4.904 -17.474 1.00 91.56 102 ILE A N 1
ATOM 795 C CA . ILE A 1 102 ? -8.486 -3.715 -16.719 1.00 91.56 102 ILE A CA 1
ATOM 796 C C . ILE A 1 102 ? -7.303 -3.044 -17.422 1.00 91.56 102 ILE A C 1
ATOM 798 O O . ILE A 1 102 ? -6.136 -3.358 -17.162 1.00 91.56 102 ILE A O 1
ATOM 802 N N . ASP A 1 103 ? -7.611 -2.067 -18.273 1.00 90.06 103 ASP A N 1
ATOM 803 C CA . ASP A 1 103 ? -6.638 -1.418 -19.160 1.00 90.06 103 ASP A CA 1
ATOM 804 C C . ASP A 1 103 ? -5.436 -0.840 -18.402 1.00 90.06 103 ASP A C 1
ATOM 806 O O . ASP A 1 103 ? -4.288 -1.017 -18.814 1.00 90.06 103 ASP A O 1
ATOM 810 N N . VAL A 1 104 ? -5.696 -0.213 -17.248 1.00 90.12 104 VAL A N 1
ATOM 811 C CA . VAL A 1 104 ? -4.675 0.441 -16.412 1.00 90.12 104 VAL A CA 1
ATOM 812 C C . VAL A 1 104 ? -3.623 -0.533 -15.859 1.00 90.12 104 VAL A C 1
ATOM 814 O O . VAL A 1 104 ? -2.511 -0.116 -15.540 1.00 90.12 104 VAL A O 1
ATOM 817 N N . LEU A 1 105 ? -3.960 -1.822 -15.748 1.00 93.75 105 LEU A N 1
ATOM 818 C CA . LEU A 1 105 ? -3.043 -2.869 -15.291 1.00 93.75 105 LEU A CA 1
ATOM 819 C C . LEU A 1 105 ? -2.365 -3.593 -16.458 1.00 93.75 105 LEU A C 1
ATOM 821 O O . LEU A 1 105 ? -1.294 -4.154 -16.276 1.00 93.75 105 LEU A O 1
ATOM 825 N N . SER A 1 106 ? -2.962 -3.584 -17.652 1.00 90.62 106 SER A N 1
ATOM 826 C CA . SER A 1 106 ? -2.444 -4.303 -18.824 1.00 90.62 106 SER A CA 1
ATOM 827 C C . SER A 1 106 ? -1.615 -3.457 -19.798 1.00 90.62 106 SER A C 1
ATOM 829 O O . SER A 1 106 ? -1.086 -3.999 -20.772 1.00 90.62 106 SER A O 1
ATOM 831 N N . GLY A 1 107 ? -1.509 -2.147 -19.566 1.00 88.50 107 GLY A N 1
ATOM 832 C CA . GLY A 1 107 ? -0.769 -1.218 -20.418 1.00 88.50 107 GLY A CA 1
ATOM 833 C C . GLY A 1 107 ? -0.339 0.059 -19.696 1.00 88.50 107 GLY A C 1
ATOM 834 O O . GLY A 1 107 ? -0.589 0.238 -18.503 1.00 88.50 107 GLY A O 1
ATOM 835 N N . ASN A 1 108 ? 0.317 0.957 -20.436 1.00 85.31 108 ASN A N 1
ATOM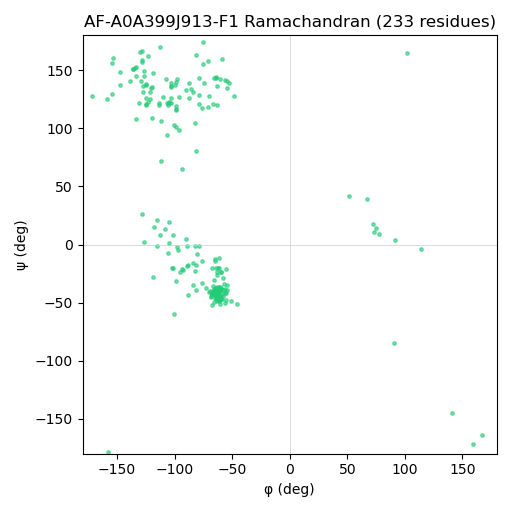 836 C CA . ASN A 1 108 ? 0.655 2.284 -19.926 1.00 85.31 108 ASN A CA 1
ATOM 837 C C . ASN A 1 108 ? -0.618 3.074 -19.630 1.00 85.31 108 ASN A C 1
ATOM 839 O O . ASN A 1 108 ? -1.602 3.013 -20.370 1.00 85.31 108 ASN A O 1
ATOM 843 N N . ALA A 1 109 ? -0.567 3.863 -18.565 1.00 89.19 109 ALA A N 1
ATOM 844 C CA . ALA A 1 109 ? -1.695 4.660 -18.125 1.00 89.19 109 ALA A CA 1
ATOM 845 C C . ALA A 1 109 ? -1.302 6.123 -17.968 1.00 89.19 109 ALA A C 1
ATOM 847 O O . ALA A 1 109 ? -0.168 6.441 -17.621 1.00 89.19 109 ALA A O 1
ATOM 848 N N . ASN A 1 110 ? -2.259 7.020 -18.196 1.00 88.94 110 ASN A N 1
ATOM 849 C CA . ASN A 1 110 ? -2.051 8.454 -18.059 1.00 88.94 110 ASN A CA 1
ATOM 850 C C . ASN A 1 110 ? -3.052 9.039 -17.069 1.00 88.94 110 ASN A C 1
ATOM 852 O O . ASN A 1 110 ? -4.264 8.940 -17.250 1.00 88.94 110 ASN A O 1
ATOM 856 N N . SER A 1 111 ? -2.540 9.676 -16.024 1.00 90.31 111 SER A N 1
ATOM 857 C CA . SER A 1 111 ? -3.334 10.383 -15.032 1.00 90.31 111 SER A CA 1
ATOM 858 C C . SER A 1 111 ? -2.493 11.476 -14.400 1.00 90.31 111 SER A C 1
ATOM 860 O O . SER A 1 111 ? -1.399 11.229 -13.914 1.00 90.31 111 SER A O 1
ATOM 862 N N . LYS A 1 112 ? -3.026 12.698 -14.361 1.00 89.50 112 LYS A N 1
ATOM 863 C CA . LYS A 1 112 ? -2.401 13.829 -13.658 1.00 89.50 112 LYS A CA 1
ATOM 864 C C . LYS A 1 112 ? -2.691 13.842 -12.162 1.00 89.50 112 LYS A C 1
ATOM 866 O O . LYS A 1 112 ? -2.231 14.738 -11.458 1.00 89.50 112 LYS A O 1
ATOM 871 N N . ASN A 1 113 ? -3.469 12.881 -11.669 1.00 88.75 113 ASN A N 1
ATOM 872 C CA . ASN A 1 113 ? -3.766 12.785 -10.253 1.00 88.75 113 ASN A CA 1
ATOM 873 C C . ASN A 1 113 ? -2.502 12.325 -9.501 1.00 88.75 113 ASN A C 1
ATOM 875 O O . ASN A 1 113 ? -2.052 11.204 -9.728 1.00 88.75 113 ASN A O 1
ATOM 879 N N . PRO A 1 114 ? -1.952 13.120 -8.567 1.00 86.25 114 PRO A N 1
ATOM 880 C CA . PRO A 1 114 ? -0.732 12.755 -7.844 1.00 86.25 114 PRO A CA 1
ATOM 881 C C . PRO A 1 114 ? -0.892 11.503 -6.965 1.00 86.25 114 PRO A C 1
ATOM 883 O O . PRO A 1 114 ? 0.095 10.861 -6.630 1.00 86.25 114 PRO A O 1
ATOM 886 N N . SER A 1 115 ? -2.126 11.120 -6.613 1.00 90.00 115 SER A N 1
ATOM 887 C CA . SER A 1 115 ? -2.411 9.878 -5.878 1.00 90.00 115 SER A CA 1
ATOM 888 C C . SER A 1 115 ? -2.437 8.628 -6.765 1.00 90.00 115 SER A C 1
ATOM 890 O O . SER A 1 115 ? -2.529 7.515 -6.250 1.00 90.00 115 SER A O 1
ATOM 892 N N . PHE A 1 116 ? -2.382 8.785 -8.090 1.00 93.31 116 PHE A N 1
ATOM 893 C CA . PHE A 1 116 ? -2.538 7.684 -9.037 1.00 93.31 116 PHE A CA 1
ATOM 894 C C . PHE A 1 116 ? -1.502 6.560 -8.857 1.00 93.31 116 PHE A C 1
ATOM 896 O O . PHE A 1 116 ? -1.925 5.410 -8.743 1.00 93.31 116 PHE A O 1
ATOM 903 N N . PRO A 1 117 ? -0.194 6.840 -8.710 1.00 95.69 117 PRO A N 1
ATOM 904 C CA . PRO A 1 117 ? 0.795 5.785 -8.473 1.00 95.69 117 PRO A CA 1
ATOM 905 C C . PRO A 1 117 ? 0.559 5.021 -7.166 1.00 95.69 117 PRO A C 1
ATOM 907 O O . PRO A 1 117 ? 0.639 3.797 -7.135 1.00 95.69 117 PRO A O 1
ATOM 910 N N . MET A 1 118 ? 0.180 5.733 -6.098 1.00 96.12 118 MET A N 1
ATOM 911 C CA . MET A 1 118 ? -0.148 5.110 -4.814 1.00 96.12 118 MET A CA 1
ATOM 912 C C . MET A 1 118 ? -1.366 4.184 -4.934 1.00 96.12 118 MET A C 1
ATOM 914 O O . MET A 1 118 ? -1.377 3.110 -4.342 1.00 96.12 118 MET A O 1
ATOM 918 N N . ARG A 1 119 ? -2.375 4.551 -5.737 1.00 96.69 119 ARG A N 1
ATOM 919 C CA . ARG A 1 119 ? -3.528 3.677 -6.013 1.00 96.69 119 ARG A CA 1
ATOM 920 C C . ARG A 1 119 ? -3.101 2.387 -6.706 1.00 96.69 119 ARG A C 1
ATOM 922 O O . ARG A 1 119 ? -3.566 1.324 -6.313 1.00 96.69 119 ARG A O 1
ATOM 929 N N . LEU A 1 120 ? -2.196 2.461 -7.682 1.00 97.56 120 LEU A N 1
ATOM 930 C CA . LEU A 1 120 ? -1.656 1.265 -8.337 1.00 97.56 120 LEU A CA 1
ATOM 931 C C . LEU A 1 120 ? -0.824 0.411 -7.374 1.00 97.56 120 LEU A C 1
ATOM 933 O O . LEU A 1 120 ? -0.957 -0.810 -7.382 1.00 97.56 120 LEU A O 1
ATOM 937 N N . ALA A 1 121 ? -0.045 1.033 -6.486 1.00 98.25 121 ALA A N 1
ATOM 938 C CA . ALA A 1 121 ? 0.663 0.317 -5.428 1.00 98.25 121 ALA A CA 1
ATOM 939 C C . ALA A 1 121 ? -0.300 -0.386 -4.452 1.00 98.25 121 ALA A C 1
ATOM 941 O O . ALA A 1 121 ? -0.047 -1.522 -4.067 1.00 98.25 121 ALA A O 1
ATOM 942 N N . MET A 1 122 ? -1.433 0.232 -4.098 1.00 98.38 122 MET A N 1
ATOM 943 C CA . MET A 1 122 ? -2.474 -0.399 -3.271 1.00 98.38 122 MET A CA 1
ATOM 944 C C . MET A 1 122 ? -3.153 -1.571 -3.989 1.00 98.38 122 MET A C 1
ATOM 946 O O . MET A 1 122 ? -3.378 -2.609 -3.374 1.00 98.38 122 MET A O 1
ATOM 950 N N . VAL A 1 123 ? -3.427 -1.448 -5.291 1.00 98.38 123 VAL A N 1
ATOM 951 C CA . VAL A 1 123 ? -3.944 -2.560 -6.110 1.00 98.38 123 VAL A CA 1
ATOM 952 C C . VAL A 1 123 ? -2.945 -3.719 -6.134 1.00 98.38 123 VAL A C 1
ATOM 954 O O . VAL A 1 123 ? -3.321 -4.868 -5.906 1.00 98.38 123 VAL A O 1
ATOM 957 N N . ALA A 1 124 ? -1.661 -3.418 -6.333 1.00 98.50 124 ALA A N 1
ATOM 958 C CA . ALA A 1 124 ? -0.595 -4.409 -6.285 1.00 98.50 124 ALA A CA 1
ATOM 959 C C . ALA A 1 124 ? -0.470 -5.069 -4.899 1.00 98.50 124 ALA A C 1
ATOM 961 O O . ALA A 1 124 ? -0.268 -6.281 -4.804 1.00 98.50 124 ALA A O 1
ATOM 962 N N . ALA A 1 125 ? -0.640 -4.296 -3.823 1.00 98.56 125 ALA A N 1
ATOM 963 C CA . ALA A 1 125 ? -0.621 -4.796 -2.452 1.00 98.56 125 ALA A CA 1
ATOM 964 C C . ALA A 1 125 ? -1.808 -5.721 -2.155 1.00 98.56 125 ALA A C 1
ATOM 966 O O . ALA A 1 125 ? -1.631 -6.781 -1.561 1.00 98.56 125 ALA A O 1
ATOM 967 N N . ALA A 1 126 ? -3.009 -5.368 -2.619 1.00 98.44 126 ALA A N 1
ATOM 968 C CA . ALA A 1 126 ? -4.194 -6.209 -2.485 1.00 98.44 126 ALA A CA 1
ATOM 969 C C . ALA A 1 126 ? -4.050 -7.541 -3.230 1.00 98.44 126 ALA A C 1
ATOM 971 O O . ALA A 1 126 ? -4.466 -8.573 -2.708 1.00 98.44 126 ALA A O 1
ATOM 972 N N . TYR A 1 127 ? -3.446 -7.512 -4.423 1.00 98.31 127 TYR A N 1
ATOM 973 C CA . TYR A 1 127 ? -3.201 -8.702 -5.238 1.00 98.31 127 TYR A CA 1
ATOM 974 C C . TYR A 1 127 ? -2.154 -9.638 -4.619 1.00 98.31 127 TYR A C 1
ATOM 976 O O . TYR A 1 127 ? -2.338 -10.850 -4.603 1.00 98.31 127 TYR A O 1
ATOM 984 N N . SER A 1 128 ? -1.051 -9.079 -4.114 1.00 97.62 128 SER A N 1
ATOM 985 C CA . SER A 1 128 ? 0.114 -9.852 -3.655 1.00 97.62 128 SER A CA 1
ATOM 986 C C . SER A 1 128 ? 0.116 -10.197 -2.167 1.00 97.62 128 SER A C 1
ATOM 988 O O . SER A 1 128 ? 0.841 -11.098 -1.754 1.00 97.62 128 SER A O 1
ATOM 990 N N . GLY A 1 129 ? -0.624 -9.454 -1.342 1.00 96.62 129 GLY A N 1
ATOM 991 C CA . GLY A 1 129 ? -0.482 -9.503 0.114 1.00 96.62 129 GLY A CA 1
ATOM 992 C C . GLY A 1 129 ? 0.790 -8.824 0.645 1.00 96.62 129 GLY A C 1
ATOM 993 O O . GLY A 1 129 ? 1.104 -8.965 1.825 1.00 96.62 129 GLY A O 1
ATOM 994 N N . VAL A 1 130 ? 1.531 -8.083 -0.189 1.00 97.06 130 VAL A N 1
ATOM 995 C CA . VAL A 1 130 ? 2.715 -7.312 0.223 1.00 97.06 130 VAL A CA 1
ATOM 996 C C . VAL A 1 130 ? 2.320 -5.850 0.423 1.00 97.06 130 VAL A C 1
ATOM 998 O O . VAL A 1 130 ? 1.954 -5.168 -0.523 1.00 97.06 130 VAL A O 1
ATOM 1001 N N . PHE A 1 131 ? 2.413 -5.333 1.648 1.00 96.94 131 PHE A N 1
ATOM 1002 C CA . PHE A 1 131 ? 1.840 -4.016 1.984 1.00 96.94 131 PHE A CA 1
ATOM 1003 C C . PHE A 1 131 ? 2.864 -2.885 2.151 1.00 96.94 131 PHE A C 1
ATOM 1005 O O . PHE A 1 131 ? 2.481 -1.721 2.267 1.00 96.94 131 PHE A O 1
ATOM 1012 N N . HIS A 1 132 ? 4.165 -3.185 2.135 1.00 96.19 132 HIS A N 1
ATOM 1013 C CA . HIS A 1 132 ? 5.209 -2.170 2.286 1.00 96.19 132 HIS A CA 1
ATOM 1014 C C . HIS A 1 132 ? 5.482 -1.463 0.950 1.00 96.19 132 HIS A C 1
ATOM 1016 O O . HIS A 1 132 ? 6.426 -1.789 0.235 1.00 96.19 132 HIS A O 1
ATOM 1022 N N . ALA A 1 133 ? 4.637 -0.491 0.602 1.00 96.62 133 ALA A N 1
ATOM 1023 C CA . ALA A 1 133 ? 4.814 0.321 -0.598 1.00 96.62 133 ALA A CA 1
ATOM 1024 C C . ALA A 1 133 ? 5.867 1.420 -0.385 1.00 96.62 133 ALA A C 1
ATOM 1026 O O . ALA A 1 133 ? 5.757 2.216 0.553 1.00 96.62 133 ALA A O 1
ATOM 1027 N N . ARG A 1 134 ? 6.847 1.503 -1.291 1.00 95.31 134 ARG A N 1
ATOM 1028 C CA . ARG A 1 134 ? 7.932 2.491 -1.272 1.00 95.31 134 ARG A CA 1
ATOM 1029 C C . ARG A 1 134 ? 8.061 3.184 -2.624 1.00 95.31 134 ARG A C 1
ATOM 1031 O O . ARG A 1 134 ? 7.966 2.549 -3.670 1.00 95.31 134 ARG A O 1
ATOM 1038 N N . ALA A 1 135 ? 8.320 4.485 -2.580 1.00 95.44 135 ALA A N 1
ATOM 1039 C CA . ALA A 1 135 ? 8.620 5.304 -3.744 1.00 95.44 135 ALA A CA 1
ATOM 1040 C C . ALA A 1 135 ? 10.024 5.911 -3.611 1.00 95.44 135 ALA A C 1
ATOM 1042 O O . ALA A 1 135 ? 10.471 6.204 -2.497 1.00 95.44 135 ALA A O 1
ATOM 1043 N N . GLY A 1 136 ? 10.710 6.102 -4.735 1.00 92.25 136 GLY A N 1
ATOM 1044 C CA . GLY A 1 136 ? 12.055 6.666 -4.776 1.00 92.25 136 GLY A CA 1
ATOM 1045 C C . GLY A 1 136 ? 12.364 7.348 -6.103 1.00 92.25 136 GLY A C 1
ATOM 1046 O O . GLY A 1 136 ? 11.748 7.049 -7.124 1.00 92.25 136 GLY A O 1
ATOM 1047 N N . SER A 1 137 ? 13.317 8.278 -6.093 1.00 91.06 137 SER A N 1
ATOM 1048 C CA . SER A 1 137 ? 13.729 8.995 -7.302 1.00 91.06 137 SER A CA 1
ATOM 1049 C C . SER A 1 137 ? 14.328 8.043 -8.339 1.00 91.06 137 SER A C 1
ATOM 1051 O O . SER A 1 137 ? 15.169 7.207 -8.018 1.00 91.06 137 SER A O 1
ATOM 1053 N N . ALA A 1 138 ? 13.935 8.217 -9.596 1.00 88.44 138 ALA A N 1
ATOM 1054 C CA . ALA A 1 138 ? 14.491 7.540 -10.759 1.00 88.44 138 ALA A CA 1
ATOM 1055 C C . ALA A 1 138 ? 14.884 8.565 -11.833 1.00 88.44 138 ALA A C 1
ATOM 1057 O O . ALA A 1 138 ? 14.482 9.728 -11.799 1.00 88.44 138 ALA A O 1
ATOM 1058 N N . SER A 1 139 ? 15.648 8.132 -12.837 1.00 83.88 139 SER A N 1
ATOM 1059 C CA . SER A 1 139 ? 16.141 9.014 -13.909 1.00 83.88 139 SER A CA 1
ATOM 1060 C C . SER A 1 139 ? 15.033 9.706 -14.716 1.00 83.88 139 SER A C 1
ATOM 1062 O O . SER A 1 139 ? 15.276 10.751 -15.317 1.00 83.88 139 SER A O 1
ATOM 1064 N N . LYS A 1 140 ? 13.820 9.135 -14.744 1.00 85.56 140 LYS A N 1
ATOM 1065 C CA . LYS A 1 140 ? 12.672 9.633 -15.520 1.00 85.56 140 LYS A CA 1
ATOM 1066 C C . LYS A 1 140 ? 11.386 9.796 -14.695 1.00 85.56 140 LYS A C 1
ATOM 1068 O O . LYS A 1 140 ? 10.295 9.747 -15.257 1.00 85.56 140 LYS A O 1
ATOM 1073 N N . GLY A 1 141 ? 11.497 10.011 -13.385 1.00 93.88 141 GLY A N 1
ATOM 1074 C CA . GLY A 1 141 ? 10.345 10.229 -12.504 1.00 93.88 141 GLY A CA 1
ATOM 1075 C C . GLY A 1 141 ? 10.519 9.543 -11.157 1.00 93.88 141 GLY A C 1
ATOM 1076 O O . GLY A 1 141 ? 11.636 9.428 -10.658 1.00 93.88 141 GLY A O 1
ATOM 1077 N N . THR A 1 142 ? 9.426 9.045 -10.595 1.00 96.75 142 THR A N 1
ATOM 1078 C CA . THR A 1 142 ? 9.420 8.307 -9.330 1.00 96.75 142 THR A CA 1
ATOM 1079 C C . THR A 1 142 ? 9.222 6.816 -9.587 1.00 96.75 142 THR A C 1
ATOM 1081 O O . THR A 1 142 ? 8.205 6.417 -10.153 1.00 96.75 142 THR A O 1
ATOM 1084 N N . ALA A 1 143 ? 10.180 5.989 -9.169 1.00 96.69 143 ALA A N 1
ATOM 1085 C CA . ALA A 1 143 ? 10.073 4.533 -9.155 1.00 96.69 143 ALA A CA 1
ATOM 1086 C C . ALA A 1 143 ? 9.260 4.058 -7.946 1.00 96.69 143 ALA A C 1
ATOM 1088 O O . ALA A 1 143 ? 9.372 4.621 -6.855 1.00 96.69 143 ALA A O 1
ATOM 1089 N N . TRP A 1 144 ? 8.466 3.008 -8.142 1.00 97.88 144 TRP A N 1
ATOM 1090 C CA . TRP A 1 144 ? 7.580 2.437 -7.129 1.00 97.88 144 TRP A CA 1
ATOM 1091 C C . TRP A 1 144 ? 7.836 0.949 -6.928 1.00 97.88 144 TRP A C 1
ATOM 1093 O O . TRP A 1 144 ? 7.983 0.192 -7.889 1.00 97.88 144 TRP A O 1
ATOM 1103 N N . PHE A 1 145 ? 7.829 0.536 -5.664 1.00 97.81 145 PHE A N 1
ATOM 1104 C CA . PHE A 1 145 ? 8.124 -0.821 -5.225 1.00 97.81 145 PHE A CA 1
ATOM 1105 C C . PHE A 1 145 ? 7.121 -1.281 -4.169 1.00 97.81 145 PHE A C 1
ATOM 1107 O O . PHE A 1 145 ? 6.659 -0.470 -3.362 1.00 97.81 145 PHE A O 1
ATOM 1114 N N . LEU A 1 146 ? 6.862 -2.587 -4.109 1.00 98.19 146 LEU A N 1
ATOM 1115 C CA . LEU A 1 146 ? 6.446 -3.243 -2.867 1.00 98.19 146 LEU A CA 1
ATOM 1116 C C . LEU A 1 146 ? 7.634 -4.012 -2.296 1.00 98.19 146 LEU A C 1
ATOM 1118 O O . LEU A 1 146 ? 8.352 -4.677 -3.035 1.00 98.19 146 LEU A O 1
ATOM 1122 N N . LEU A 1 147 ? 7.856 -3.920 -0.992 1.00 96.56 147 LEU A N 1
ATOM 1123 C CA . LEU A 1 147 ? 8.995 -4.544 -0.329 1.00 96.56 147 LEU A CA 1
ATOM 1124 C C . LEU A 1 147 ? 8.523 -5.753 0.477 1.00 96.56 147 LEU A C 1
ATOM 1126 O O . LEU A 1 147 ? 7.692 -5.627 1.375 1.00 96.56 147 LEU A O 1
ATOM 1130 N N . SER A 1 148 ? 9.061 -6.931 0.173 1.00 93.19 148 SER A N 1
ATOM 1131 C CA . SER A 1 148 ? 8.786 -8.158 0.926 1.00 93.19 148 SER A CA 1
ATOM 1132 C C . SER A 1 148 ? 10.088 -8.731 1.464 1.00 93.19 148 SER A C 1
ATOM 1134 O O . SER A 1 148 ? 10.986 -8.987 0.675 1.00 93.19 148 SER A O 1
ATOM 1136 N N . ASP A 1 149 ? 10.202 -8.971 2.765 1.00 77.06 149 ASP A N 1
ATOM 1137 C CA . ASP A 1 149 ? 11.153 -9.934 3.345 1.00 77.06 149 ASP A CA 1
ATOM 1138 C C . ASP A 1 149 ? 10.847 -10.074 4.849 1.00 77.06 149 ASP A C 1
ATOM 1140 O O . ASP A 1 149 ? 10.795 -9.056 5.547 1.00 77.06 149 ASP A O 1
ATOM 1144 N N . PRO A 1 150 ? 10.665 -11.301 5.368 1.00 56.12 150 PRO A N 1
ATOM 1145 C CA . PRO A 1 150 ? 10.342 -11.561 6.773 1.00 56.12 150 PRO A CA 1
ATOM 1146 C C . PRO A 1 150 ? 11.431 -11.177 7.793 1.00 56.12 150 PRO A C 1
ATOM 1148 O O . PRO A 1 150 ? 11.145 -11.159 8.990 1.00 56.12 150 PRO A O 1
ATOM 1151 N N . ARG A 1 151 ? 12.669 -10.877 7.374 1.00 71.69 151 ARG A N 1
ATOM 1152 C CA . ARG A 1 151 ? 13.748 -10.432 8.284 1.00 71.69 151 ARG A CA 1
ATOM 1153 C C . ARG A 1 151 ? 13.989 -8.926 8.257 1.00 71.69 151 ARG A C 1
ATOM 1155 O O . ARG A 1 151 ? 14.589 -8.404 9.191 1.00 71.69 151 ARG A O 1
ATOM 1162 N N . GLY A 1 152 ? 13.561 -8.243 7.196 1.00 69.94 152 GLY A N 1
ATOM 1163 C CA . GLY A 1 152 ? 13.841 -6.819 7.001 1.00 69.94 152 GLY A CA 1
ATOM 1164 C C . GLY A 1 152 ? 12.978 -5.912 7.873 1.00 69.94 152 GLY A C 1
ATOM 1165 O O . GLY A 1 152 ? 13.435 -4.861 8.312 1.00 69.94 152 GLY A O 1
ATOM 1166 N N . PHE A 1 153 ? 11.734 -6.312 8.142 1.00 88.00 153 PHE A N 1
ATOM 1167 C CA . PHE A 1 153 ? 10.798 -5.529 8.941 1.00 88.00 153 PHE A CA 1
ATOM 1168 C C . PHE A 1 153 ? 9.703 -6.417 9.518 1.00 88.00 153 PHE A C 1
ATOM 1170 O O . PHE A 1 153 ? 8.989 -7.096 8.781 1.00 88.00 153 PHE A O 1
ATOM 1177 N N . GLN A 1 154 ? 9.546 -6.369 10.837 1.00 89.00 154 GLN A N 1
ATOM 1178 C CA . GLN A 1 154 ? 8.397 -6.948 11.516 1.00 89.00 154 GLN A CA 1
ATOM 1179 C C . GLN A 1 154 ? 7.461 -5.819 11.908 1.00 89.00 154 GLN A C 1
ATOM 1181 O O . GLN A 1 154 ? 7.855 -4.892 12.617 1.00 89.00 154 GLN A O 1
ATOM 1186 N N . LEU A 1 155 ? 6.223 -5.895 11.429 1.00 92.44 155 LEU A N 1
ATOM 1187 C CA . LEU A 1 155 ? 5.207 -4.922 11.780 1.00 92.44 155 LEU A CA 1
ATOM 1188 C C . LEU A 1 155 ? 4.886 -5.067 13.282 1.00 92.44 155 LEU A C 1
ATOM 1190 O O . LEU A 1 155 ? 4.465 -6.152 13.689 1.00 92.44 155 LEU A O 1
ATOM 1194 N N . PRO A 1 156 ? 5.063 -4.022 14.117 1.00 94.06 156 PRO A N 1
ATOM 1195 C CA . PRO A 1 156 ? 4.776 -4.108 15.550 1.00 94.06 156 PRO A CA 1
ATOM 1196 C C . PRO A 1 156 ? 3.319 -4.490 15.818 1.00 94.06 156 PRO A C 1
ATOM 1198 O O . PRO A 1 156 ? 2.463 -4.277 14.959 1.00 94.06 156 PRO A O 1
ATOM 1201 N N . ALA A 1 157 ? 3.005 -5.005 17.010 1.00 96.50 157 ALA A N 1
ATOM 1202 C CA . ALA A 1 157 ? 1.615 -5.242 17.405 1.00 96.50 157 ALA A CA 1
ATOM 1203 C C . ALA A 1 157 ? 0.776 -3.951 17.257 1.00 96.50 157 ALA A C 1
ATOM 1205 O O . ALA A 1 157 ? 1.285 -2.863 17.553 1.00 96.50 157 ALA A O 1
ATOM 1206 N N . PRO A 1 158 ? -0.481 -4.034 16.783 1.00 97.62 158 PRO A N 1
ATOM 1207 C CA . PRO A 1 158 ? -1.300 -2.846 16.587 1.00 97.62 158 PRO A CA 1
ATOM 1208 C C . PRO A 1 158 ? -1.577 -2.154 17.927 1.00 97.62 158 PRO A C 1
ATOM 1210 O O . PRO A 1 158 ? -1.783 -2.790 18.958 1.00 97.62 158 PRO A O 1
ATOM 1213 N N . THR A 1 159 ? -1.615 -0.828 17.913 1.00 97.31 159 THR A N 1
ATOM 1214 C CA . THR A 1 159 ? -2.000 0.003 19.061 1.00 97.31 159 THR A CA 1
ATOM 1215 C C . THR A 1 159 ? -3.168 0.898 18.661 1.00 97.31 159 THR A C 1
ATOM 1217 O O . THR A 1 159 ? -3.376 1.110 17.462 1.00 97.31 159 THR A O 1
ATOM 1220 N N . PRO A 1 160 ? -3.917 1.478 19.617 1.00 97.31 160 PRO A N 1
ATOM 1221 C CA . PRO A 1 160 ? -4.957 2.437 19.268 1.00 97.31 160 PRO A CA 1
ATOM 1222 C C . PRO A 1 160 ? -4.425 3.586 18.401 1.00 97.31 160 PRO A C 1
ATOM 1224 O O . PRO A 1 160 ? -5.059 3.969 17.423 1.00 97.31 160 PRO A O 1
ATOM 1227 N N . VAL A 1 161 ? -3.210 4.064 18.694 1.00 95.31 161 VAL A N 1
ATOM 1228 C CA . VAL A 1 161 ? -2.543 5.137 17.942 1.00 95.31 161 VAL A CA 1
ATOM 1229 C C . VAL A 1 161 ? -2.171 4.706 16.518 1.00 95.31 161 VAL A C 1
ATOM 1231 O O . VAL A 1 161 ? -2.398 5.465 15.580 1.00 95.31 161 VAL A O 1
ATOM 1234 N N . SER A 1 162 ? -1.641 3.496 16.309 1.00 96.50 162 SER A N 1
ATOM 1235 C CA . SER A 1 162 ? -1.289 3.049 14.949 1.00 96.50 162 SER A CA 1
ATOM 1236 C C . SER A 1 162 ? -2.533 2.863 14.073 1.00 96.50 162 SER A C 1
ATOM 1238 O O . SER A 1 162 ? -2.554 3.297 12.921 1.00 96.50 162 SER A O 1
ATOM 1240 N N . VAL A 1 163 ? -3.605 2.297 14.639 1.00 97.31 163 VAL A N 1
ATOM 1241 C CA . VAL A 1 163 ? -4.904 2.137 13.963 1.00 97.31 163 VAL A CA 1
ATOM 1242 C C . VAL A 1 163 ? -5.506 3.504 13.621 1.00 97.31 163 VAL A C 1
ATOM 1244 O O . VAL A 1 163 ? -5.938 3.731 12.489 1.00 97.31 163 VAL A O 1
ATOM 1247 N N . ALA A 1 164 ? -5.473 4.445 14.567 1.00 95.06 164 ALA A N 1
ATOM 1248 C CA . ALA A 1 164 ? -5.891 5.830 14.366 1.00 95.06 164 ALA A CA 1
ATOM 1249 C C . ALA A 1 164 ? -5.159 6.511 13.207 1.00 95.06 164 ALA A C 1
ATOM 1251 O O . ALA A 1 164 ? -5.788 7.121 12.338 1.00 95.06 164 ALA A O 1
ATOM 1252 N N . ASN A 1 165 ? -3.831 6.382 13.173 1.00 94.94 165 ASN A N 1
ATOM 1253 C CA . ASN A 1 165 ? -2.995 6.963 12.129 1.00 94.94 165 ASN A CA 1
ATOM 1254 C C . ASN A 1 165 ? -3.324 6.372 10.755 1.00 94.94 165 ASN A C 1
ATOM 1256 O O . ASN A 1 165 ? -3.449 7.122 9.782 1.00 94.94 165 ASN A O 1
ATOM 1260 N N . ALA A 1 166 ? -3.510 5.052 10.664 1.00 96.19 166 ALA A N 1
ATOM 1261 C CA . ALA A 1 166 ? -3.901 4.391 9.421 1.00 96.19 166 ALA A CA 1
ATOM 1262 C C . ALA A 1 166 ? -5.246 4.924 8.896 1.00 96.19 166 ALA A C 1
ATOM 1264 O O . ALA A 1 166 ? -5.347 5.307 7.726 1.00 96.19 166 ALA A O 1
ATOM 1265 N N . LEU A 1 167 ? -6.251 5.039 9.773 1.00 94.31 167 LEU A N 1
ATOM 1266 C CA . LEU A 1 167 ? -7.569 5.595 9.446 1.00 94.31 167 LEU A CA 1
ATOM 1267 C C . LEU A 1 167 ? -7.478 7.057 8.988 1.00 94.31 167 LEU A C 1
ATOM 1269 O O . LEU A 1 167 ? -8.017 7.415 7.937 1.00 94.31 167 LEU A O 1
ATOM 1273 N N . ALA A 1 168 ? -6.756 7.897 9.732 1.00 90.88 168 ALA A N 1
ATOM 1274 C CA . ALA A 1 168 ? -6.590 9.313 9.415 1.00 90.88 168 ALA A CA 1
ATOM 1275 C C . ALA A 1 168 ? -5.870 9.529 8.072 1.00 90.88 168 ALA A C 1
ATOM 1277 O O . ALA A 1 168 ? -6.266 10.390 7.279 1.00 90.88 168 ALA A O 1
ATOM 1278 N N . ASN A 1 169 ? -4.837 8.733 7.783 1.00 91.38 169 ASN A N 1
ATOM 1279 C CA . ASN A 1 169 ? -4.104 8.801 6.519 1.00 91.38 169 ASN A CA 1
ATOM 1280 C C . ASN A 1 169 ? -4.963 8.344 5.333 1.00 91.38 169 ASN A C 1
ATOM 1282 O O . ASN A 1 169 ? -5.000 9.028 4.303 1.00 91.38 169 ASN A O 1
ATOM 1286 N N . ALA A 1 170 ? -5.724 7.258 5.491 1.00 91.56 170 ALA A N 1
ATOM 1287 C CA . ALA A 1 170 ? -6.654 6.794 4.465 1.00 91.56 170 ALA A CA 1
ATOM 1288 C C . ALA A 1 170 ? -7.758 7.825 4.171 1.00 91.56 170 ALA A C 1
ATOM 1290 O O . ALA A 1 170 ? -8.047 8.101 3.000 1.00 91.56 170 ALA A O 1
ATOM 1291 N N . ALA A 1 171 ? -8.315 8.450 5.214 1.00 88.12 171 ALA A N 1
ATOM 1292 C CA . ALA A 1 171 ? -9.326 9.498 5.093 1.00 88.12 171 ALA A CA 1
ATOM 1293 C C . ALA A 1 171 ? -8.780 10.746 4.377 1.00 88.12 171 ALA A C 1
ATOM 1295 O O . ALA A 1 171 ? -9.394 11.236 3.425 1.00 88.12 171 ALA A O 1
ATOM 1296 N N . ARG A 1 172 ? -7.589 11.228 4.766 1.00 87.38 172 ARG A N 1
ATOM 1297 C CA . ARG A 1 172 ? -6.931 12.383 4.127 1.00 87.38 172 ARG A CA 1
ATOM 1298 C C . ARG A 1 172 ? -6.656 12.135 2.644 1.00 87.38 172 ARG A C 1
ATOM 1300 O O . ARG A 1 172 ? -6.805 13.043 1.828 1.00 87.38 172 ARG A O 1
ATOM 1307 N N . GLY A 1 173 ? -6.279 10.909 2.297 1.00 84.12 173 GLY A N 1
ATOM 1308 C CA . GLY A 1 173 ? -5.979 10.506 0.929 1.00 84.12 173 GLY A CA 1
ATOM 1309 C C . GLY A 1 173 ? -7.191 10.282 0.021 1.00 84.12 173 GLY A C 1
ATOM 1310 O O . GLY A 1 173 ? -7.025 10.213 -1.197 1.00 84.12 173 GLY A O 1
ATOM 1311 N N . LYS A 1 174 ? -8.407 10.186 0.585 1.00 87.94 174 LYS A N 1
ATOM 1312 C CA . LYS A 1 174 ? -9.657 9.915 -0.154 1.00 87.94 174 LYS 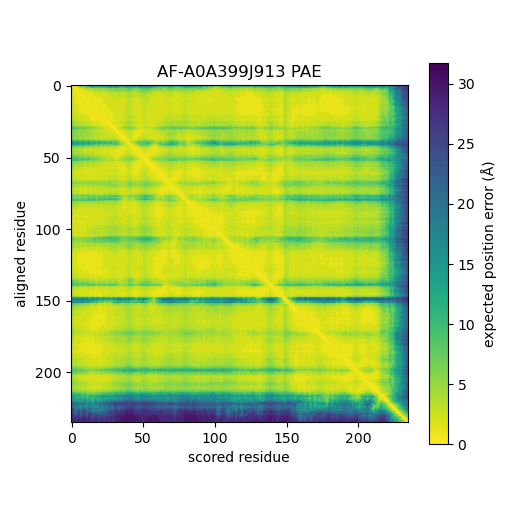A CA 1
ATOM 1313 C C . LYS A 1 174 ? -9.543 8.685 -1.072 1.00 87.94 174 LYS A C 1
ATOM 1315 O O . LYS A 1 174 ? -9.962 8.701 -2.233 1.00 87.94 174 LYS A O 1
ATOM 1320 N N . TYR A 1 175 ? -8.900 7.633 -0.569 1.00 87.12 175 TYR A N 1
ATOM 1321 C CA . TYR A 1 175 ? -8.692 6.386 -1.310 1.00 87.12 175 TYR A CA 1
ATOM 1322 C C . TYR A 1 175 ? -9.897 5.450 -1.225 1.00 87.12 175 TYR A C 1
ATOM 1324 O O . TYR A 1 175 ? -10.196 4.785 -2.213 1.00 87.12 175 TYR A O 1
ATOM 1332 N N . ILE A 1 176 ? -10.569 5.448 -0.070 1.00 90.75 176 ILE A N 1
ATOM 1333 C CA . ILE A 1 176 ? -11.629 4.503 0.280 1.00 90.75 176 ILE A CA 1
ATOM 1334 C C . ILE A 1 176 ? -12.891 4.761 -0.550 1.00 90.75 176 ILE A C 1
ATOM 1336 O O . ILE A 1 176 ? -13.409 5.880 -0.561 1.00 90.75 176 ILE A O 1
ATOM 1340 N N . THR A 1 177 ? -13.400 3.714 -1.196 1.00 90.12 177 THR A N 1
ATOM 1341 C CA . THR A 1 177 ? -14.700 3.697 -1.882 1.00 90.12 177 THR A CA 1
ATOM 1342 C C . THR A 1 177 ? -15.794 3.052 -1.033 1.00 90.12 177 THR A C 1
ATOM 1344 O O . THR A 1 177 ? -16.942 3.488 -1.082 1.00 90.12 177 THR A O 1
ATOM 1347 N N . SER A 1 178 ? -15.435 2.079 -0.192 1.00 91.62 178 SER A N 1
ATOM 1348 C CA . SER A 1 178 ? -16.310 1.429 0.781 1.00 91.62 178 SER A CA 1
ATOM 1349 C C . SER A 1 178 ? -15.618 1.332 2.139 1.00 91.62 178 SER A C 1
ATOM 1351 O O . SER A 1 178 ? -14.706 0.529 2.344 1.00 91.62 178 SER A O 1
ATOM 1353 N N . THR A 1 179 ? -16.073 2.142 3.098 1.00 91.06 179 THR A N 1
ATOM 1354 C CA . THR A 1 179 ? -15.508 2.158 4.454 1.00 91.06 179 THR A CA 1
ATOM 1355 C C . THR A 1 179 ? -15.677 0.810 5.152 1.00 91.06 179 THR A C 1
ATOM 1357 O O . THR A 1 179 ? -14.696 0.278 5.660 1.00 91.06 179 THR A O 1
ATOM 1360 N N . ALA A 1 180 ? -16.868 0.206 5.108 1.00 92.00 180 ALA A N 1
ATOM 1361 C CA . ALA A 1 180 ? -17.121 -1.099 5.727 1.00 92.00 180 ALA A CA 1
ATOM 1362 C C . ALA A 1 180 ? -16.168 -2.193 5.211 1.00 92.00 180 ALA A C 1
ATOM 1364 O O . ALA A 1 180 ? -15.621 -2.978 5.993 1.00 92.00 180 ALA A O 1
ATOM 1365 N N . ARG A 1 181 ? -15.913 -2.210 3.894 1.00 95.19 181 ARG A N 1
ATOM 1366 C CA . ARG A 1 181 ? -14.984 -3.166 3.289 1.00 95.19 181 ARG A CA 1
ATOM 1367 C C . ARG A 1 181 ? -13.547 -2.901 3.710 1.00 95.19 181 ARG A C 1
ATOM 1369 O O . ARG A 1 181 ? -12.877 -3.846 4.107 1.00 95.19 181 ARG A O 1
ATOM 1376 N N . ALA A 1 182 ? -13.108 -1.643 3.701 1.00 97.12 182 ALA A N 1
ATOM 1377 C CA . ALA A 1 182 ? -11.758 -1.289 4.123 1.00 97.12 182 ALA A CA 1
ATOM 1378 C C . ALA A 1 182 ? -11.475 -1.682 5.582 1.00 97.12 182 ALA A C 1
ATOM 1380 O O . ALA A 1 182 ? -10.433 -2.268 5.870 1.00 97.12 182 ALA A O 1
ATOM 1381 N N . LEU A 1 183 ? -12.417 -1.425 6.495 1.00 96.81 183 LEU A N 1
ATOM 1382 C CA . LEU A 1 183 ? -12.277 -1.764 7.917 1.00 96.81 183 LEU A CA 1
ATOM 1383 C C . LEU A 1 183 ? -12.214 -3.279 8.141 1.00 96.81 183 LEU A C 1
ATOM 1385 O O . LEU A 1 183 ? -11.323 -3.771 8.834 1.00 96.81 183 LEU A O 1
ATOM 1389 N N . THR A 1 184 ? -13.109 -4.020 7.485 1.00 97.06 184 THR A N 1
ATOM 1390 C CA . THR A 1 184 ? -13.144 -5.488 7.550 1.00 97.06 184 THR A CA 1
ATOM 1391 C C . THR A 1 184 ? -11.864 -6.099 6.978 1.00 97.06 184 THR A C 1
ATOM 1393 O O . THR A 1 184 ? -11.243 -6.964 7.593 1.00 97.06 184 THR A O 1
ATOM 1396 N N . ALA A 1 185 ? -11.434 -5.617 5.811 1.00 98.12 185 ALA A N 1
ATOM 1397 C CA . ALA A 1 185 ? -10.212 -6.042 5.145 1.00 98.12 185 ALA A CA 1
ATOM 1398 C C . ALA A 1 185 ? -8.957 -5.774 5.980 1.00 98.12 185 ALA A C 1
ATOM 1400 O O . ALA A 1 185 ? -8.023 -6.577 5.945 1.00 98.12 185 ALA A O 1
ATOM 1401 N N . TYR A 1 186 ? -8.934 -4.658 6.708 1.00 98.38 186 TYR A N 1
ATOM 1402 C CA . TYR A 1 186 ? -7.823 -4.292 7.572 1.00 98.38 186 TYR A CA 1
ATOM 1403 C C . TYR A 1 186 ? -7.693 -5.249 8.754 1.00 98.38 186 TYR A C 1
ATOM 1405 O O . TYR A 1 186 ? -6.626 -5.832 8.918 1.00 98.38 186 TYR A O 1
ATOM 1413 N N . ALA A 1 187 ? -8.771 -5.495 9.506 1.00 98.12 187 ALA A N 1
ATOM 1414 C CA . ALA A 1 187 ? -8.744 -6.463 10.607 1.00 98.12 187 ALA A CA 1
ATOM 1415 C C . ALA A 1 187 ? -8.406 -7.883 10.131 1.00 98.12 187 ALA A C 1
ATOM 1417 O O . ALA A 1 187 ? -7.603 -8.566 10.754 1.00 98.12 187 ALA A O 1
ATOM 1418 N N . ALA A 1 188 ? -8.931 -8.307 8.977 1.00 97.81 188 ALA A N 1
ATOM 1419 C CA . ALA A 1 188 ? -8.628 -9.627 8.423 1.00 97.81 188 ALA A CA 1
ATOM 1420 C C . ALA A 1 188 ? -7.142 -9.820 8.053 1.00 97.81 188 ALA A C 1
ATOM 1422 O O . ALA A 1 188 ? -6.662 -10.951 8.019 1.00 97.81 188 ALA A O 1
ATOM 1423 N N . ARG A 1 189 ? -6.418 -8.737 7.741 1.00 96.12 189 ARG A N 1
ATOM 1424 C CA . ARG A 1 189 ? -5.004 -8.770 7.319 1.00 96.12 189 ARG A CA 1
ATOM 1425 C C . ARG A 1 189 ? -4.030 -8.381 8.428 1.00 96.12 189 ARG A C 1
ATOM 1427 O O . ARG A 1 189 ? -2.843 -8.689 8.330 1.00 96.12 189 ARG A O 1
ATOM 1434 N N . ARG A 1 190 ? -4.505 -7.680 9.456 1.00 97.00 190 ARG A N 1
ATOM 1435 C CA . ARG A 1 190 ? -3.684 -7.149 10.537 1.00 97.00 190 ARG A CA 1
ATOM 1436 C C . ARG A 1 190 ? -3.746 -8.068 11.748 1.00 97.00 190 ARG A C 1
ATOM 1438 O O . ARG A 1 190 ? -4.689 -8.025 12.527 1.00 97.00 190 ARG A O 1
ATOM 1445 N N . GLU A 1 191 ? -2.704 -8.873 11.928 1.00 95.56 191 GLU A N 1
ATOM 1446 C CA . GLU A 1 191 ? -2.587 -9.745 13.098 1.00 95.56 191 GLU A CA 1
ATOM 1447 C C . GLU A 1 191 ? -2.716 -8.952 14.412 1.00 95.56 191 GLU A C 1
ATOM 1449 O O . GLU A 1 191 ? -2.126 -7.878 14.569 1.00 95.56 191 GLU A O 1
ATOM 1454 N N . GLY A 1 192 ? -3.505 -9.489 15.347 1.00 96.31 192 GLY A N 1
ATOM 1455 C CA . GLY A 1 192 ? -3.787 -8.864 16.640 1.00 96.31 192 GLY A CA 1
ATOM 1456 C C . GLY A 1 192 ? -4.809 -7.725 16.594 1.00 96.31 192 GLY A C 1
ATOM 1457 O O . GLY A 1 192 ? -4.959 -7.029 17.596 1.00 96.31 192 GLY A O 1
ATOM 1458 N N . LEU A 1 193 ? -5.488 -7.510 15.462 1.00 97.94 193 LEU A N 1
ATOM 1459 C CA . LEU A 1 193 ? -6.550 -6.518 15.317 1.00 97.94 193 LEU A CA 1
ATOM 1460 C C . LEU A 1 193 ? -7.895 -7.202 15.068 1.00 97.94 193 LEU A C 1
ATOM 1462 O O . LEU A 1 193 ? -8.074 -7.904 14.076 1.00 97.94 193 LEU A O 1
ATOM 1466 N N . GLU A 1 194 ? -8.867 -6.943 15.934 1.00 97.94 194 GLU A N 1
ATOM 1467 C CA . GLU A 1 194 ? -10.241 -7.421 15.759 1.00 97.94 194 GLU A CA 1
ATOM 1468 C C . GLU A 1 194 ? -11.158 -6.262 15.380 1.00 97.94 194 GLU A C 1
ATOM 1470 O O . GLU A 1 194 ? -11.001 -5.164 15.911 1.00 97.94 194 GLU A O 1
ATOM 1475 N N . TRP A 1 195 ? -12.126 -6.504 14.495 1.00 97.31 195 TRP A N 1
ATOM 1476 C CA . TRP A 1 195 ? -13.145 -5.530 14.097 1.00 97.31 195 TRP A CA 1
ATOM 1477 C C . TRP A 1 195 ? -14.545 -6.058 14.396 1.00 97.31 195 TRP A C 1
ATOM 1479 O O . TRP A 1 195 ? -14.882 -7.179 14.013 1.00 97.31 195 TRP A O 1
ATOM 1489 N N . VAL A 1 196 ? -15.363 -5.224 15.038 1.00 96.88 196 VAL A N 1
ATOM 1490 C CA . VAL A 1 196 ? -16.789 -5.475 15.264 1.00 96.88 196 VAL A CA 1
ATOM 1491 C C . VAL A 1 196 ? -17.585 -4.295 14.715 1.00 96.88 196 VAL A C 1
ATOM 1493 O O . VAL A 1 196 ? -17.389 -3.163 15.151 1.00 96.88 196 VAL A O 1
A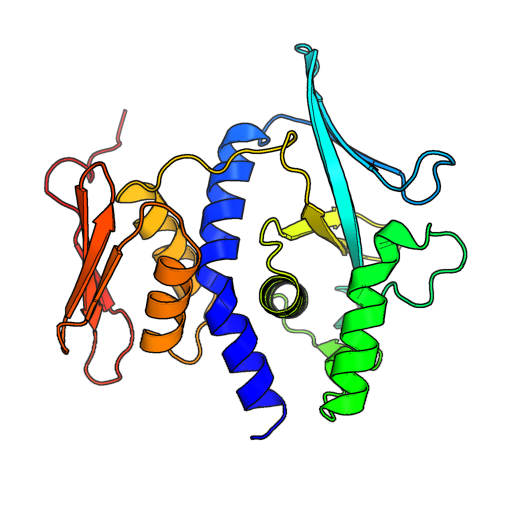TOM 1496 N N . ASP A 1 197 ? -18.475 -4.571 13.765 1.00 93.06 197 ASP A N 1
ATOM 1497 C CA . ASP A 1 197 ? -19.429 -3.599 13.227 1.00 93.06 197 ASP A CA 1
ATOM 1498 C C . ASP A 1 197 ? -20.709 -3.601 14.079 1.00 93.06 197 ASP A C 1
ATOM 1500 O O . ASP A 1 197 ? -21.316 -4.650 14.305 1.00 93.06 197 ASP A O 1
ATOM 1504 N N . GLU A 1 198 ? -21.104 -2.427 14.562 1.00 91.00 198 GLU A N 1
ATOM 1505 C CA . GLU A 1 198 ? -22.264 -2.199 15.429 1.00 91.00 198 GLU A CA 1
ATOM 1506 C C . GLU A 1 198 ? -23.297 -1.277 14.741 1.00 91.00 198 GLU A C 1
ATOM 1508 O O . GLU A 1 198 ? -24.202 -0.736 15.380 1.00 91.00 198 GLU A O 1
ATOM 1513 N N . GLY A 1 199 ? -23.184 -1.086 13.421 1.00 86.25 199 GLY A N 1
ATOM 1514 C CA . GLY A 1 199 ? -24.089 -0.288 12.600 1.00 86.25 199 GLY A CA 1
ATOM 1515 C C . GLY A 1 199 ? -23.658 1.174 12.492 1.00 86.25 199 GLY A C 1
ATOM 1516 O O . GLY A 1 199 ? -23.027 1.571 11.518 1.00 86.25 199 GLY A O 1
ATOM 1517 N N . THR A 1 200 ? -24.035 2.014 13.461 1.00 84.69 200 THR A N 1
ATOM 1518 C CA . THR A 1 200 ? -23.651 3.447 13.467 1.00 84.69 200 THR A CA 1
ATOM 1519 C C . THR A 1 200 ? -22.264 3.688 14.057 1.00 84.69 200 THR A C 1
ATOM 1521 O O . THR A 1 200 ? -21.678 4.758 13.881 1.00 84.69 200 THR A O 1
ATOM 1524 N N . THR A 1 201 ? -21.741 2.688 14.755 1.00 89.62 201 THR A N 1
ATOM 1525 C CA . THR A 1 201 ? -20.380 2.631 15.272 1.00 89.62 201 THR A CA 1
ATOM 1526 C C . THR A 1 201 ? -19.755 1.307 14.878 1.00 89.62 201 THR A C 1
ATOM 1528 O O . THR A 1 201 ? -20.438 0.368 14.476 1.00 89.62 201 THR A O 1
ATOM 1531 N N . GLY A 1 202 ? -18.445 1.219 15.008 1.00 93.38 202 GLY A N 1
ATOM 1532 C CA . GLY A 1 202 ? -17.773 -0.057 15.111 1.00 93.38 202 GLY A CA 1
ATOM 1533 C C . GLY A 1 202 ? -16.471 0.102 15.868 1.00 93.38 202 GLY A C 1
ATOM 1534 O O . GLY A 1 202 ? -15.947 1.208 16.027 1.00 93.38 202 GLY A O 1
ATOM 1535 N N . THR A 1 203 ? -15.965 -1.010 16.374 1.00 96.69 203 THR A N 1
ATOM 1536 C CA . THR A 1 203 ? -14.847 -1.006 17.305 1.00 96.69 203 THR A CA 1
ATOM 1537 C C . THR A 1 203 ? -13.719 -1.879 16.792 1.00 96.69 203 THR A C 1
ATOM 1539 O O . THR A 1 203 ? -13.905 -3.073 16.551 1.00 96.69 203 THR A O 1
ATOM 1542 N N . PHE A 1 204 ? -12.526 -1.293 16.701 1.00 97.94 204 PHE A N 1
ATOM 1543 C CA . PHE A 1 204 ? -11.295 -2.066 16.651 1.00 97.94 204 PHE A CA 1
ATOM 1544 C C . PHE A 1 204 ? -10.822 -2.396 18.063 1.00 97.94 204 PHE A C 1
ATOM 1546 O O . PHE A 1 204 ? -10.750 -1.510 18.916 1.00 97.94 204 PHE A O 1
ATOM 1553 N N . THR A 1 205 ? -10.446 -3.649 18.296 1.00 98.12 205 THR A N 1
ATOM 1554 C CA . THR A 1 205 ? -9.760 -4.074 19.523 1.00 98.12 205 THR A CA 1
ATOM 1555 C C . THR A 1 205 ? -8.317 -4.422 19.189 1.00 98.12 205 THR A C 1
ATOM 1557 O O . THR A 1 205 ? -8.060 -5.207 18.278 1.00 98.12 205 THR A O 1
ATOM 1560 N N . THR A 1 206 ? -7.381 -3.816 19.915 1.00 97.75 206 THR A N 1
ATOM 1561 C CA . THR A 1 206 ? -5.945 -4.102 19.852 1.00 97.75 206 THR A CA 1
ATOM 1562 C C . THR A 1 206 ? -5.48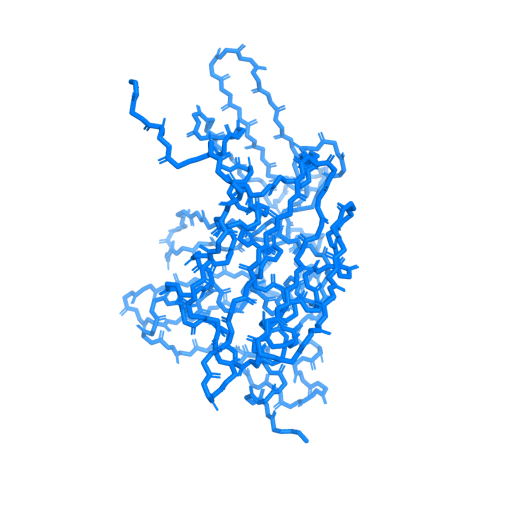8 -4.730 21.178 1.00 97.75 206 THR A C 1
ATOM 1564 O O . THR A 1 206 ? -6.226 -4.681 22.165 1.00 97.75 206 THR A O 1
ATOM 1567 N N . PRO A 1 207 ? -4.253 -5.259 21.277 1.00 97.56 207 PRO A N 1
ATOM 1568 C CA . PRO A 1 207 ? -3.732 -5.799 22.535 1.00 97.56 207 PRO A CA 1
ATOM 1569 C C . PRO A 1 207 ? -3.623 -4.769 23.669 1.00 97.56 207 PRO A C 1
ATOM 1571 O O . PRO A 1 207 ? -3.535 -5.146 24.834 1.00 97.56 207 PRO A O 1
ATOM 1574 N N . THR A 1 208 ? -3.588 -3.475 23.340 1.00 95.94 208 THR A N 1
ATOM 1575 C CA . THR A 1 208 ? -3.346 -2.383 24.296 1.00 95.94 208 THR A CA 1
ATOM 1576 C C . THR A 1 208 ? -4.529 -1.435 24.463 1.00 95.94 208 THR A C 1
ATOM 1578 O O . THR A 1 208 ? -4.451 -0.508 25.265 1.00 95.94 208 THR A O 1
ATOM 1581 N N . GLY A 1 209 ? -5.632 -1.641 23.741 1.00 95.62 209 GLY A N 1
ATOM 1582 C CA . GLY A 1 209 ? -6.810 -0.794 23.870 1.00 95.62 209 GLY A CA 1
ATOM 1583 C C . GLY A 1 209 ? -7.826 -0.995 22.756 1.00 95.62 209 GLY A C 1
ATOM 1584 O O . GLY A 1 209 ? -7.813 -1.988 22.034 1.00 95.62 209 GLY A O 1
ATOM 1585 N N . ARG A 1 210 ? -8.743 -0.038 22.630 1.00 96.12 210 ARG A N 1
ATOM 1586 C CA . ARG A 1 210 ? -9.807 -0.054 21.623 1.00 96.12 210 ARG A CA 1
ATOM 1587 C C . ARG A 1 210 ? -9.822 1.265 20.867 1.00 96.12 210 ARG A C 1
ATOM 1589 O O . ARG A 1 210 ? -9.346 2.271 21.379 1.00 96.12 210 ARG A O 1
ATOM 1596 N N . VAL A 1 211 ? -10.366 1.243 19.661 1.00 94.56 211 VAL A N 1
ATOM 1597 C CA . VAL A 1 211 ? -10.591 2.427 18.830 1.00 94.56 211 VAL A CA 1
ATOM 1598 C C . VAL A 1 211 ? -12.021 2.373 18.333 1.00 94.56 211 VAL A C 1
ATOM 1600 O O . VAL A 1 211 ? -12.397 1.404 17.671 1.00 94.56 211 VAL A O 1
ATOM 1603 N N . VAL A 1 212 ? -12.808 3.401 18.641 1.00 93.81 212 VAL A N 1
ATOM 1604 C CA . VAL A 1 212 ? -14.195 3.489 18.178 1.00 93.81 212 VAL A CA 1
ATOM 1605 C C . VAL A 1 212 ? -14.242 4.339 16.916 1.00 93.81 212 VAL A C 1
ATOM 1607 O O . VAL A 1 212 ? -13.752 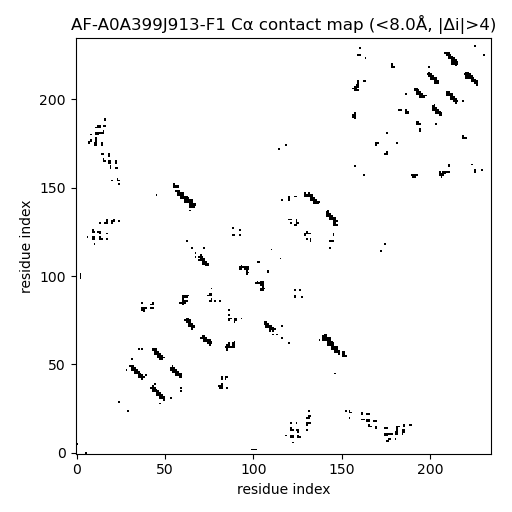5.470 16.877 1.00 93.81 212 VAL A O 1
ATOM 1610 N N . VAL A 1 213 ? -14.837 3.775 15.873 1.00 90.94 213 VAL A N 1
ATOM 1611 C CA . VAL A 1 213 ? -15.104 4.432 14.598 1.00 90.94 213 VAL A CA 1
ATOM 1612 C C . VAL A 1 213 ? -16.590 4.746 14.548 1.00 90.94 213 VAL A C 1
ATOM 1614 O O . VAL A 1 213 ? -17.425 3.855 14.672 1.00 90.94 213 VAL A O 1
ATOM 1617 N N . THR A 1 214 ? -16.932 6.015 14.363 1.00 86.81 214 THR A N 1
ATOM 1618 C CA . THR A 1 214 ? -18.323 6.443 14.155 1.00 86.81 214 THR A CA 1
ATOM 1619 C C . THR A 1 214 ? -18.588 6.644 12.672 1.00 86.81 214 THR A C 1
ATOM 1621 O O . THR A 1 214 ? -17.736 7.178 11.956 1.00 86.81 214 THR A O 1
ATOM 1624 N N . PHE A 1 215 ? -19.763 6.236 12.201 1.00 81.62 215 PHE A N 1
ATOM 1625 C CA . PHE A 1 215 ? -20.178 6.430 10.816 1.00 81.62 215 PHE A CA 1
ATOM 1626 C C . PHE A 1 215 ? -21.169 7.584 10.705 1.00 81.62 215 PHE A C 1
ATOM 1628 O O . PHE A 1 215 ? -22.072 7.732 11.528 1.00 81.62 215 PHE A O 1
ATOM 1635 N N . ASP A 1 216 ? -21.020 8.404 9.667 1.00 78.56 216 ASP A N 1
ATOM 1636 C CA . ASP A 1 216 ? -22.073 9.335 9.284 1.00 78.56 216 ASP A CA 1
ATOM 1637 C C . ASP A 1 216 ? -23.231 8.611 8.573 1.00 78.56 216 ASP A C 1
ATOM 1639 O O . ASP A 1 216 ? -23.164 7.421 8.261 1.00 78.56 216 ASP A O 1
ATOM 1643 N N . ALA A 1 217 ? -24.308 9.344 8.279 1.00 69.56 217 ALA A N 1
ATOM 1644 C CA . ALA A 1 217 ? -25.491 8.794 7.610 1.00 69.56 217 ALA A CA 1
ATOM 1645 C C . ALA A 1 217 ? -25.216 8.232 6.195 1.00 69.56 217 ALA A C 1
ATOM 1647 O O . ALA A 1 217 ? -26.084 7.579 5.622 1.00 69.56 217 ALA A O 1
ATOM 1648 N N . LEU A 1 218 ? -24.036 8.496 5.622 1.00 65.00 218 LEU A N 1
ATOM 1649 C CA . LEU A 1 218 ? -23.583 7.969 4.333 1.00 65.00 218 LEU A CA 1
ATOM 1650 C C . LEU A 1 218 ? -22.592 6.801 4.501 1.00 65.00 218 LEU A C 1
ATOM 1652 O O . LEU A 1 218 ? -22.003 6.362 3.515 1.00 65.00 218 LEU A O 1
ATOM 1656 N N . GLY A 1 219 ? -22.391 6.306 5.727 1.00 62.56 219 GLY A N 1
ATOM 1657 C CA . GLY A 1 219 ? -21.485 5.201 6.038 1.00 62.56 219 GLY A CA 1
ATOM 1658 C C . GLY A 1 219 ? -20.002 5.580 6.012 1.00 62.56 219 GLY A C 1
ATOM 1659 O O . GLY A 1 219 ? -19.147 4.697 5.970 1.00 62.56 219 GLY A O 1
ATOM 1660 N N . ARG A 1 220 ? -19.666 6.877 6.008 1.00 67.62 220 ARG A N 1
ATOM 1661 C CA . ARG A 1 220 ? -18.274 7.352 6.031 1.00 67.62 220 ARG A CA 1
ATOM 1662 C C . ARG A 1 220 ? -17.806 7.471 7.475 1.00 67.62 220 ARG A C 1
ATOM 1664 O O . ARG A 1 220 ? -18.550 7.966 8.316 1.00 67.62 220 ARG A O 1
ATOM 1671 N N . ALA A 1 221 ? -16.567 7.076 7.761 1.00 62.69 221 ALA A N 1
ATOM 1672 C CA . ALA A 1 221 ? -15.979 7.273 9.086 1.00 62.69 221 ALA A CA 1
ATOM 1673 C C . ALA A 1 221 ? -15.867 8.782 9.405 1.00 62.69 221 ALA A C 1
ATOM 1675 O O . ALA A 1 221 ? -15.230 9.522 8.654 1.00 62.69 221 ALA A O 1
ATOM 1676 N N . GLY A 1 222 ? -16.520 9.232 10.480 1.00 55.81 222 GLY A N 1
ATOM 1677 C CA . GLY A 1 222 ? -16.637 10.640 10.873 1.00 55.81 222 GLY A CA 1
ATOM 1678 C C . GLY A 1 222 ? -15.672 11.040 11.988 1.00 55.81 222 GLY A C 1
ATOM 1679 O O . GLY A 1 222 ? -14.819 11.901 11.783 1.00 55.81 222 GLY A O 1
ATOM 1680 N N . THR A 1 223 ? -15.782 10.392 13.150 1.00 49.19 223 THR A N 1
ATOM 1681 C CA . THR A 1 223 ? -14.981 10.696 14.346 1.00 49.19 223 THR A CA 1
ATOM 1682 C C . THR A 1 223 ? -14.312 9.433 14.872 1.00 49.19 223 THR A C 1
ATOM 1684 O O . THR A 1 223 ? -14.939 8.373 14.953 1.00 49.19 223 THR A O 1
ATOM 1687 N N . LEU A 1 224 ? -13.036 9.577 15.222 1.00 56.62 224 LEU A N 1
ATOM 1688 C CA . LEU A 1 224 ? -12.236 8.574 15.900 1.00 56.62 224 LEU A CA 1
ATOM 1689 C C . LEU A 1 224 ? -12.205 8.913 17.391 1.00 56.62 224 LEU A C 1
ATOM 1691 O O . LEU A 1 224 ? -11.680 9.968 17.746 1.00 56.62 224 LEU A O 1
ATOM 1695 N N . ASP A 1 225 ? -12.752 8.042 18.234 1.00 53.25 225 ASP A N 1
ATOM 1696 C CA . ASP A 1 225 ? -12.629 8.187 19.684 1.00 53.25 225 ASP A CA 1
ATOM 1697 C C . ASP A 1 225 ? -11.501 7.278 20.189 1.00 53.25 225 ASP A C 1
ATOM 1699 O O . ASP A 1 225 ? -11.509 6.058 19.967 1.00 53.25 225 ASP A O 1
ATOM 1703 N N . LEU A 1 226 ? -10.490 7.898 20.796 1.00 45.69 226 LEU A N 1
ATOM 1704 C CA . LEU A 1 226 ? -9.373 7.217 21.441 1.00 45.69 226 LEU A CA 1
ATOM 1705 C C . LEU A 1 226 ? -9.656 7.190 22.946 1.00 45.69 226 LEU A C 1
ATOM 1707 O O . LEU A 1 226 ? -10.056 8.220 23.477 1.00 45.69 226 LEU A O 1
ATOM 1711 N N . PRO A 1 227 ? -9.409 6.074 23.655 1.00 39.81 227 PRO A N 1
ATOM 1712 C CA . PRO A 1 227 ? -9.584 6.029 25.100 1.00 39.81 227 PRO A CA 1
ATOM 1713 C C . PRO A 1 227 ? -8.825 7.173 25.786 1.00 39.81 227 PRO A C 1
ATOM 1715 O O . PRO A 1 227 ? -7.686 7.478 25.408 1.00 39.81 227 PRO A O 1
ATOM 1718 N N . ASP A 1 228 ? -9.455 7.777 26.796 1.00 40.38 228 ASP A N 1
ATOM 1719 C CA . ASP A 1 228 ? -8.905 8.894 27.565 1.00 40.38 228 ASP A CA 1
ATOM 1720 C C . ASP A 1 228 ? -7.459 8.615 28.020 1.00 40.38 228 ASP A C 1
ATOM 1722 O O . ASP A 1 228 ? -7.165 7.585 28.631 1.00 40.38 228 ASP A O 1
ATOM 1726 N N . GLY A 1 229 ? -6.546 9.549 27.721 1.00 40.81 229 GLY A N 1
ATOM 1727 C CA . GLY A 1 229 ? -5.128 9.489 28.112 1.00 40.81 229 GLY A CA 1
ATOM 1728 C C . GLY A 1 229 ? -4.111 9.355 26.970 1.00 40.81 229 GLY A C 1
ATOM 1729 O O . GLY A 1 229 ? -2.913 9.425 27.227 1.00 40.81 229 GLY A O 1
ATOM 1730 N N . LEU A 1 230 ? -4.551 9.214 25.713 1.00 44.03 230 LEU A N 1
ATOM 1731 C CA . LEU A 1 230 ? -3.669 9.172 24.528 1.00 44.03 230 LEU A CA 1
ATOM 1732 C C . LEU A 1 230 ? -3.675 10.472 23.692 1.00 44.03 230 LEU A C 1
ATOM 1734 O O . LEU A 1 230 ? -3.000 10.542 22.666 1.00 44.03 230 LEU A O 1
ATOM 1738 N N . GLY A 1 231 ? -4.428 11.495 24.119 1.00 32.81 231 GLY A N 1
ATOM 1739 C CA . GLY A 1 231 ? -4.622 12.759 23.390 1.00 32.81 231 GLY A CA 1
ATOM 1740 C C . GLY A 1 231 ? -3.595 13.867 23.659 1.00 32.81 231 GLY A C 1
ATOM 1741 O O . GLY A 1 231 ? -3.460 14.767 22.834 1.00 32.81 231 GLY A O 1
ATOM 1742 N N . ASP A 1 232 ? -2.826 13.790 24.748 1.00 34.31 232 ASP A N 1
ATOM 1743 C CA . ASP A 1 232 ? -1.932 14.879 25.168 1.00 34.31 232 ASP A CA 1
ATOM 1744 C C . ASP A 1 232 ? -0.455 14.499 25.027 1.00 34.31 232 ASP A C 1
ATOM 1746 O O . ASP A 1 232 ? 0.281 14.304 25.991 1.00 34.31 232 ASP A O 1
ATOM 1750 N N . GLY A 1 233 ? -0.004 14.422 23.776 1.00 31.64 233 GLY A N 1
ATOM 1751 C CA . GLY A 1 233 ? 1.411 14.387 23.414 1.00 31.64 233 GLY A CA 1
ATOM 1752 C C . GLY A 1 233 ? 1.951 15.783 23.103 1.00 31.64 233 GLY A C 1
ATOM 1753 O O . GLY A 1 233 ? 2.319 16.054 21.962 1.00 31.64 233 GLY A O 1
ATOM 1754 N N . LYS A 1 234 ? 1.991 16.681 24.095 1.00 31.19 234 LYS A N 1
ATOM 1755 C CA . LYS A 1 234 ? 2.923 17.820 24.090 1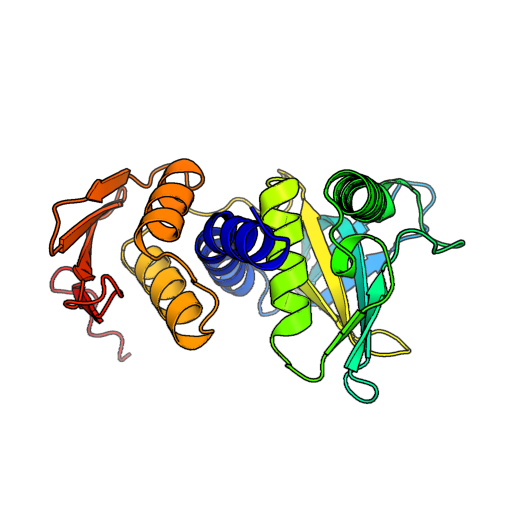.00 31.19 234 LYS A CA 1
ATOM 1756 C C . LYS A 1 234 ? 3.947 17.626 25.204 1.00 31.19 234 LYS A C 1
ATOM 1758 O O . LYS A 1 234 ? 3.633 17.829 26.373 1.00 31.19 234 LYS A O 1
ATOM 1763 N N . GLY A 1 235 ? 5.160 17.270 24.799 1.00 33.91 235 GLY A N 1
ATOM 1764 C CA . GLY A 1 235 ? 6.406 17.410 25.546 1.00 33.91 235 GLY A CA 1
ATOM 1765 C C . GLY A 1 235 ? 7.488 17.810 24.564 1.00 33.91 235 GLY A C 1
ATOM 1766 O O . GLY A 1 235 ? 7.657 17.047 23.590 1.00 33.91 235 GLY A O 1
#

Nearest PDB structures (foldseek):
  5jul-assembly1_A  TM=6.682E-01  e=5.970E+00  Drosophila melanogaster
  3c6k-assembly2_C  TM=2.097E-01  e=1.469E+00  Homo sapiens
  3c6m-assembly1_B  TM=2.097E-01  e=3.812E+00  Homo sapiens
  5n9j-assembly1_A  TM=1.271E-01  e=2.434E+00  Schizosaccharomyces pombe